Protein AF-A0A7X9HVM1-F1 (afdb_monomer_lite)

Foldseek 3Di:
DDDDDDQLLCVLLVVQCVVPDPPDDDDDPDPVRVVVQVPDPCPPPRRLLDPVSLVVSLVSLLVLLVVLVVVCCVVPNPQQPDDDPRDDDDDDDSVSSVVSSVVSLVSNVVSVVSVLLSVLLVVPCLVVLLVLLVVLLPDPDDPPVCSQVSQLVSVLSNVSNQADFPDKDAQFDADSNRRGDGAHDPLAARIWTHHDAAIEGEHEDADDEVVCCVVPLPSVLNNQVVVCVVVVDGHYAYEYEYSHQYPNSLVSLLCCQPVRDPPHRHQYFYDYSVLVSLLSVLQVCCCVPVVFHRYPVLVVQLSVQLSVLSVVDPDSVVSVVCSSVSSVVSSVVRD

Secondary structure (DSSP, 8-state):
-------GGGHHHHHHHHHH---PPPP-SSHHHHHHHHH-TT-SPPTT-SHHHHHHHHHHHHHHHHHHHHHHHHHHTT--S-----------SHHHHHHHHHHHHHHHHHHHHHHHHHHHHTTTTHHHHHHHHHHHHH-SS-SSS-HHHHHHHHHHHHHHHH---SEEEE-SEE-TTS-EEEPPPTTS-SEEEEETTEEEEEEE----SHHHHHHHHHHHHHHHHHHHHHTSSS-EEEEEEESS--HHHHHHHHHHHHT-BTTB---EEEEEHHHHHHHHHHHHHHHHHH-PPP-HHHHHHHHHHHHHHHTT-SSHHHHHHHHHHHHHHHGGG--

Sequence (335 aa):
GRYIDLAPTRIVEIKTLIDTYDGSCLDFADVDSYLDYLADINQPRLPWENEKDLKDVYKNLLLRAHELEETIDKQYKGQALHIFELSEKRLTTANEYNKEINLLREVIKTLNNDLSILQERSLQNVDLYINKLQELNKRRRSLSGQDPLKLEWYTTLTLMALDDAIEISPNYSIGDDNIPIFTAPANIPDIECYYNGFNLVCEVTLLKGRDQWYNEGQPVMRHLRDFEERLDSGDNYCLFIAPIIHRDTLNTFWMSIKMGYEGKKQRIIPLTIEQYIRVLEIVLDKYKSEEIRVDRTHLKVLLQSLVNESSKYSDSNDWVNSIDRVINDWKYCIC

Structure (mmCIF, N/CA/C/O backbone):
data_AF-A0A7X9HVM1-F1
#
_entry.id   AF-A0A7X9HVM1-F1
#
loop_
_atom_site.group_PDB
_atom_site.id
_atom_site.type_symbol
_atom_site.label_atom_id
_atom_site.label_alt_id
_atom_site.label_comp_id
_atom_site.label_asym_id
_atom_site.label_entity_id
_atom_site.label_seq_id
_atom_site.pdbx_PDB_ins_code
_atom_site.Cartn_x
_atom_site.Cartn_y
_atom_site.Cartn_z
_atom_site.occupancy
_atom_site.B_iso_or_equiv
_atom_site.auth_seq_id
_atom_site.auth_comp_id
_atom_site.auth_asym_id
_atom_site.auth_atom_id
_atom_site.pdbx_PDB_model_num
ATOM 1 N N . GLY A 1 1 ? -5.253 -20.669 4.198 1.00 44.12 1 GLY A N 1
ATOM 2 C CA . GLY A 1 1 ? -6.428 -19.879 3.786 1.00 44.12 1 GLY A CA 1
ATOM 3 C C . GLY A 1 1 ? -6.499 -18.658 4.670 1.00 44.12 1 GLY A C 1
ATOM 4 O O . GLY A 1 1 ? -5.933 -18.705 5.753 1.00 44.12 1 GLY A O 1
ATOM 5 N N . ARG A 1 2 ? -7.127 -17.577 4.208 1.00 55.94 2 ARG A N 1
ATOM 6 C CA . ARG A 1 2 ? -7.450 -16.431 5.065 1.00 55.94 2 ARG A CA 1
ATOM 7 C C . ARG A 1 2 ? -8.631 -16.868 5.933 1.00 55.94 2 ARG A C 1
ATOM 9 O O . ARG A 1 2 ? -9.657 -17.251 5.376 1.00 55.94 2 ARG A O 1
ATOM 16 N N . TYR A 1 3 ? -8.436 -16.951 7.244 1.00 63.94 3 TYR A N 1
ATOM 17 C CA . TYR A 1 3 ? -9.513 -17.286 8.171 1.00 63.94 3 TYR A CA 1
ATOM 18 C C . TYR A 1 3 ? -10.205 -15.984 8.557 1.00 63.94 3 TYR A C 1
ATOM 20 O O . TYR A 1 3 ? -9.531 -15.005 8.861 1.00 63.94 3 TYR A O 1
ATOM 28 N N . ILE A 1 4 ? -11.530 -15.964 8.457 1.00 71.56 4 ILE A N 1
ATOM 29 C CA . ILE A 1 4 ? -12.341 -14.872 8.992 1.00 71.56 4 ILE A CA 1
ATOM 30 C C . ILE A 1 4 ? -12.423 -15.112 10.498 1.00 71.56 4 ILE A C 1
ATOM 32 O O . ILE A 1 4 ? -12.773 -16.221 10.905 1.00 71.56 4 ILE A O 1
ATOM 36 N N . ASP A 1 5 ? -12.080 -14.102 11.292 1.00 83.12 5 ASP A N 1
ATOM 37 C CA . ASP A 1 5 ? -12.100 -14.168 12.754 1.00 83.12 5 ASP A CA 1
ATOM 38 C C . ASP A 1 5 ? -12.890 -12.989 13.342 1.00 83.12 5 ASP A C 1
ATOM 40 O O . ASP A 1 5 ? -13.214 -12.020 12.651 1.00 83.12 5 ASP A O 1
ATOM 44 N N . LEU A 1 6 ? -13.236 -13.091 14.621 1.00 87.69 6 LEU A N 1
ATOM 45 C CA . LEU A 1 6 ? -13.966 -12.069 15.358 1.00 87.69 6 LEU A CA 1
ATOM 46 C C . LEU A 1 6 ? -13.026 -10.924 15.747 1.00 87.69 6 LEU A C 1
ATOM 48 O O . LEU A 1 6 ? -12.026 -11.136 16.431 1.00 87.69 6 LEU A O 1
ATOM 52 N N . ALA A 1 7 ? -13.376 -9.693 15.366 1.00 88.81 7 ALA A N 1
ATOM 53 C CA . ALA A 1 7 ? -12.578 -8.512 15.680 1.00 88.81 7 ALA A CA 1
ATOM 54 C C . ALA A 1 7 ? -12.488 -8.291 17.210 1.00 88.81 7 ALA A C 1
ATOM 56 O O . ALA A 1 7 ? -13.514 -8.041 17.853 1.00 88.81 7 ALA A O 1
ATOM 57 N N . PRO A 1 8 ? -11.284 -8.310 17.822 1.00 90.81 8 PRO A N 1
ATOM 58 C CA . PRO A 1 8 ? -11.130 -8.120 19.271 1.00 90.81 8 PRO A CA 1
ATOM 59 C C . PRO A 1 8 ? -11.635 -6.760 19.774 1.00 90.81 8 PRO A C 1
ATOM 61 O O . PRO A 1 8 ? -12.044 -6.622 20.928 1.00 90.81 8 PRO A O 1
ATOM 64 N N . THR A 1 9 ? -11.636 -5.752 18.902 1.00 92.31 9 THR A N 1
ATOM 65 C CA . THR A 1 9 ? -12.164 -4.404 19.154 1.00 92.31 9 THR A CA 1
ATOM 66 C C . THR A 1 9 ? -13.693 -4.353 19.199 1.00 92.31 9 THR A C 1
ATOM 68 O O . THR A 1 9 ? -14.237 -3.372 19.697 1.00 92.31 9 THR A O 1
ATOM 71 N N . ARG A 1 10 ? -14.380 -5.406 18.733 1.00 93.69 10 ARG A N 1
ATOM 72 C CA . ARG A 1 10 ? -15.848 -5.530 18.668 1.00 93.69 10 ARG A CA 1
ATOM 73 C C . ARG A 1 10 ? -16.412 -6.590 19.615 1.00 93.69 10 ARG A C 1
ATOM 75 O O . ARG A 1 10 ? -17.566 -6.992 19.494 1.00 93.69 10 ARG A O 1
ATOM 82 N N . ILE A 1 11 ? -15.588 -7.127 20.518 1.00 94.44 11 ILE A N 1
ATOM 83 C CA . ILE A 1 11 ? -15.935 -8.339 21.272 1.00 94.44 11 ILE A CA 1
ATOM 84 C C . ILE A 1 11 ? -17.146 -8.156 22.194 1.00 94.44 11 ILE A C 1
ATOM 86 O O . ILE A 1 11 ? -17.853 -9.125 22.463 1.00 94.44 11 ILE A O 1
ATOM 90 N N . VAL A 1 12 ? -17.378 -6.938 22.686 1.00 95.75 12 VAL A N 1
ATOM 91 C CA . VAL A 1 12 ? -18.532 -6.633 23.537 1.00 95.75 12 VAL A CA 1
ATOM 92 C C . VAL A 1 12 ? -19.790 -6.644 22.679 1.00 95.75 12 VAL A C 1
ATOM 94 O O . VAL A 1 12 ? -20.702 -7.406 22.971 1.00 95.75 12 VAL A O 1
ATOM 97 N N . GLU A 1 13 ? -19.787 -5.918 21.559 1.00 95.50 13 GLU A N 1
ATOM 98 C CA . GLU A 1 13 ? -20.907 -5.879 20.616 1.00 95.50 13 GLU A CA 1
ATOM 99 C C . GLU A 1 13 ? -21.260 -7.280 20.090 1.00 95.50 13 GLU A C 1
ATOM 101 O O . GLU A 1 13 ? -22.429 -7.661 20.062 1.00 95.50 13 GLU A O 1
ATOM 106 N N . ILE A 1 14 ? -20.248 -8.082 19.737 1.00 94.69 14 ILE A N 1
ATOM 107 C CA . ILE A 1 14 ? -20.424 -9.461 19.256 1.00 94.69 14 ILE A CA 1
ATOM 108 C C . ILE A 1 14 ? -21.094 -10.339 20.317 1.00 94.69 14 ILE A C 1
ATOM 110 O O . ILE A 1 14 ? -22.019 -11.083 19.997 1.00 94.69 14 ILE A O 1
ATOM 114 N N . LYS A 1 15 ? -20.648 -10.265 21.577 1.00 95.19 15 LYS A N 1
ATOM 115 C CA . LYS A 1 15 ? -21.258 -11.040 22.667 1.00 95.19 15 LYS A CA 1
ATOM 116 C C . LYS A 1 15 ? -22.700 -10.615 22.897 1.00 95.19 15 LYS A C 1
ATOM 118 O O . LYS A 1 15 ? -23.576 -11.469 22.932 1.00 95.19 15 LYS A O 1
ATOM 123 N N . THR A 1 16 ? -22.957 -9.310 22.953 1.00 94.94 16 THR A N 1
ATOM 124 C CA . THR A 1 16 ? -24.311 -8.795 23.152 1.00 94.94 16 THR A CA 1
ATOM 125 C C . THR A 1 16 ? -25.249 -9.211 22.012 1.00 94.94 16 THR A C 1
ATOM 127 O O . THR A 1 16 ? -26.398 -9.556 22.276 1.00 94.94 16 THR A O 1
ATOM 130 N N . LEU A 1 17 ? -24.779 -9.250 20.757 1.00 93.88 17 LEU A N 1
ATOM 131 C CA . LEU A 1 17 ? -25.554 -9.785 19.627 1.00 93.88 17 LEU A CA 1
ATOM 132 C C . LEU A 1 17 ? -25.949 -11.248 19.831 1.00 93.88 17 LEU A C 1
ATOM 134 O O . LEU A 1 17 ? -27.124 -11.578 19.688 1.00 93.88 17 LEU A O 1
ATOM 138 N N . ILE A 1 18 ? -24.976 -12.102 20.157 1.00 93.12 18 ILE A N 1
ATOM 139 C CA . ILE A 1 18 ? -25.182 -13.548 20.336 1.00 93.12 18 ILE A CA 1
ATOM 140 C C . ILE A 1 18 ? -26.111 -13.826 21.522 1.00 93.12 18 ILE A C 1
ATOM 142 O O . ILE A 1 18 ? -26.941 -14.727 21.452 1.00 93.12 18 ILE A O 1
ATOM 146 N N . ASP A 1 19 ? -25.992 -13.040 22.592 1.00 93.69 19 ASP A N 1
ATOM 147 C CA . ASP A 1 19 ? -26.809 -13.200 23.795 1.00 93.69 19 ASP A CA 1
ATOM 148 C C . ASP A 1 19 ? -28.244 -12.675 23.608 1.00 93.69 19 ASP A C 1
ATOM 150 O O . ASP A 1 19 ? -29.161 -13.132 24.290 1.00 93.69 19 ASP A O 1
ATOM 154 N N . THR A 1 20 ? -28.450 -11.710 22.703 1.00 91.69 20 THR A N 1
ATOM 155 C CA . THR A 1 20 ? -29.758 -11.069 22.488 1.00 91.69 20 THR A CA 1
ATOM 156 C C . THR A 1 20 ? -30.584 -11.759 21.408 1.00 91.69 20 THR A C 1
ATOM 158 O O . THR A 1 20 ? -31.799 -11.881 21.558 1.00 91.69 20 THR A O 1
ATOM 161 N N . TYR A 1 21 ? -29.957 -12.167 20.303 1.00 90.44 21 TYR A N 1
ATOM 162 C CA . TYR A 1 21 ? -30.664 -12.657 19.123 1.00 90.44 21 TYR A CA 1
ATOM 163 C C . TYR A 1 21 ? -30.444 -14.156 18.917 1.00 90.44 21 TYR A C 1
ATOM 165 O O . TYR A 1 21 ? -29.316 -14.627 18.802 1.00 90.44 21 TYR A O 1
ATOM 173 N N . ASP A 1 22 ? -31.542 -14.896 18.778 1.00 91.00 22 ASP A N 1
ATOM 174 C CA . ASP A 1 22 ? -31.556 -16.336 18.486 1.00 91.00 22 ASP A CA 1
ATOM 175 C C . ASP A 1 22 ? -31.731 -16.653 16.987 1.00 91.00 22 ASP A C 1
ATOM 177 O O . ASP A 1 22 ? -31.777 -17.817 16.588 1.00 91.00 22 ASP A O 1
ATOM 181 N N . GLY A 1 23 ? -31.820 -15.614 16.148 1.00 87.19 23 GLY A N 1
ATOM 182 C CA . GLY A 1 23 ? -32.034 -15.727 14.705 1.00 87.19 23 GLY A CA 1
ATOM 183 C C . GLY A 1 23 ? -33.492 -15.953 14.292 1.00 87.19 23 GLY A C 1
ATOM 184 O O . GLY A 1 23 ? -33.743 -16.256 13.125 1.00 87.19 23 GLY A O 1
ATOM 185 N N . SER A 1 24 ? -34.449 -15.818 15.215 1.00 91.19 24 SER A N 1
ATOM 186 C CA . SER A 1 24 ? -35.879 -15.849 14.896 1.00 91.19 24 SER A CA 1
ATOM 187 C C . SER A 1 24 ? -36.303 -14.673 14.004 1.00 91.19 24 SER A C 1
ATOM 189 O O . SER A 1 24 ? -35.694 -13.599 14.004 1.00 91.19 24 SER A O 1
ATOM 191 N N . CYS A 1 25 ? -37.344 -14.887 13.193 1.00 89.12 25 CYS A N 1
ATOM 192 C CA . CYS A 1 25 ? -37.907 -13.838 12.351 1.00 89.12 25 CYS A CA 1
ATOM 193 C C . CYS A 1 25 ? -38.809 -12.900 13.158 1.00 89.12 25 CYS A C 1
ATOM 195 O O . CYS A 1 25 ? -39.516 -13.325 14.069 1.00 89.12 25 CYS A O 1
ATOM 197 N N . LEU A 1 26 ? -38.818 -11.626 12.770 1.00 90.06 26 LEU A N 1
ATOM 198 C CA . LEU A 1 26 ? -39.842 -10.684 13.204 1.00 90.06 26 LEU A CA 1
ATOM 199 C C . LEU A 1 26 ? -41.092 -10.881 12.342 1.00 90.06 26 LEU A C 1
ATOM 201 O O . LEU A 1 26 ? -40.993 -10.927 11.114 1.00 90.06 26 LEU A O 1
ATOM 205 N N . ASP A 1 27 ? -42.252 -10.976 12.985 1.00 93.38 27 ASP A N 1
ATOM 206 C CA . ASP A 1 27 ? -43.539 -11.062 12.301 1.00 93.38 27 ASP A CA 1
ATOM 207 C C . ASP A 1 27 ? -44.116 -9.661 12.068 1.00 93.38 27 ASP A C 1
ATOM 209 O O . ASP A 1 27 ? -44.236 -8.856 12.995 1.00 93.38 27 ASP A O 1
ATOM 213 N N . PHE A 1 28 ? -44.514 -9.392 10.826 1.00 95.69 28 PHE A N 1
ATOM 214 C CA . PHE A 1 28 ? -45.154 -8.144 10.410 1.00 95.69 28 PHE A CA 1
ATOM 215 C C . PHE A 1 28 ? -46.577 -8.438 9.931 1.00 95.69 28 PHE A C 1
ATOM 217 O O . PHE A 1 28 ? -46.826 -9.467 9.300 1.00 95.69 28 PHE A O 1
ATOM 224 N N . ALA A 1 29 ? -47.522 -7.553 10.251 1.00 95.38 29 ALA A N 1
ATOM 225 C CA . ALA A 1 29 ? -48.937 -7.766 9.943 1.00 95.38 29 ALA A CA 1
ATOM 226 C C . ALA A 1 29 ? -49.233 -7.655 8.437 1.00 95.38 29 ALA A C 1
ATOM 228 O O . ALA A 1 29 ? -50.133 -8.323 7.926 1.00 95.38 29 ALA A O 1
ATOM 229 N N . ASP A 1 30 ? -48.471 -6.816 7.736 1.00 96.50 30 ASP A N 1
ATOM 230 C CA . ASP A 1 30 ? -48.606 -6.519 6.315 1.00 96.50 30 ASP A CA 1
ATOM 231 C C . ASP A 1 30 ? -47.281 -5.984 5.737 1.00 96.50 30 ASP A C 1
ATOM 233 O O . ASP A 1 30 ? -46.268 -5.858 6.427 1.00 96.50 30 ASP A O 1
ATOM 237 N N . VAL A 1 31 ? -47.274 -5.707 4.431 1.00 96.88 31 VAL A N 1
ATOM 238 C CA . VAL A 1 31 ? -46.090 -5.187 3.732 1.00 96.88 31 VAL A CA 1
ATOM 239 C C . VAL A 1 31 ? -45.746 -3.773 4.199 1.00 96.88 31 VAL A C 1
ATOM 241 O O . VAL A 1 31 ? -44.565 -3.459 4.316 1.00 96.88 31 VAL A O 1
ATOM 244 N N . ASP A 1 32 ? -46.746 -2.943 4.497 1.00 97.56 32 ASP A N 1
ATOM 245 C CA . ASP A 1 32 ? -46.529 -1.553 4.905 1.00 97.56 32 ASP A CA 1
ATOM 246 C C . ASP A 1 32 ? -45.809 -1.492 6.262 1.00 97.56 32 ASP A C 1
ATOM 248 O O . ASP A 1 32 ? -44.795 -0.814 6.382 1.00 97.56 32 ASP A O 1
ATOM 252 N N . SER A 1 33 ? -46.219 -2.301 7.244 1.00 96.19 33 SER A N 1
ATOM 253 C CA . SER A 1 33 ? -45.549 -2.401 8.551 1.00 96.19 33 SER A CA 1
ATOM 254 C C . SER A 1 33 ? -44.123 -2.958 8.474 1.00 96.19 33 SER A C 1
ATOM 256 O O . SER A 1 33 ? -43.259 -2.551 9.253 1.00 96.19 33 SER A O 1
ATOM 258 N N . TYR A 1 34 ? -43.840 -3.851 7.523 1.00 95.50 34 TYR A N 1
ATOM 259 C CA . TYR A 1 34 ? -42.471 -4.288 7.241 1.00 95.50 34 TYR A CA 1
ATOM 260 C C . TYR A 1 34 ? -41.622 -3.167 6.625 1.00 95.50 34 TYR A C 1
ATOM 262 O O . TYR A 1 34 ? -40.473 -2.969 7.026 1.00 95.50 34 TYR A O 1
ATOM 270 N N . LEU A 1 35 ? -42.178 -2.421 5.665 1.00 96.62 35 LEU A N 1
ATOM 271 C CA . LEU A 1 35 ? -41.487 -1.301 5.023 1.00 96.62 35 LEU A CA 1
ATOM 272 C C . LEU A 1 35 ? -41.238 -0.151 6.003 1.00 96.62 35 LEU A C 1
ATOM 274 O O . LEU A 1 35 ? -40.145 0.407 5.990 1.00 96.62 35 LEU A O 1
ATOM 278 N N . ASP A 1 36 ? -42.196 0.149 6.881 1.00 96.12 36 ASP A N 1
ATOM 279 C CA . ASP A 1 36 ? -42.048 1.144 7.944 1.00 96.12 36 ASP A CA 1
ATOM 280 C C . ASP A 1 36 ? -40.900 0.772 8.892 1.00 96.12 36 ASP A C 1
ATOM 282 O O . ASP A 1 36 ? -40.075 1.620 9.228 1.00 96.12 36 ASP A O 1
ATOM 286 N N . TYR A 1 37 ? -40.792 -0.508 9.272 1.00 95.12 37 TYR A N 1
ATOM 287 C CA . TYR A 1 37 ? -39.673 -0.997 10.078 1.00 95.12 37 TYR A CA 1
ATOM 288 C C . TYR A 1 37 ? -38.332 -0.883 9.343 1.00 95.12 37 TYR A C 1
ATOM 290 O O . TYR A 1 37 ? -37.355 -0.419 9.924 1.00 95.12 37 TYR A O 1
ATOM 298 N N . LEU A 1 38 ? -38.272 -1.280 8.066 1.00 93.75 38 LEU A N 1
ATOM 299 C CA . LEU A 1 38 ? -37.050 -1.175 7.262 1.00 93.75 38 LEU A CA 1
ATOM 300 C C . LEU A 1 38 ? -36.615 0.274 7.002 1.00 93.75 38 LEU A C 1
ATOM 302 O O . LEU A 1 38 ? -35.428 0.522 6.791 1.00 93.75 38 LEU A O 1
ATOM 306 N N . ALA A 1 39 ? -37.561 1.213 6.960 1.00 95.25 39 ALA A N 1
ATOM 307 C CA . ALA A 1 39 ? -37.295 2.624 6.706 1.00 95.25 39 ALA A CA 1
ATOM 308 C C . ALA A 1 39 ? -36.911 3.410 7.974 1.00 95.25 39 ALA A C 1
ATOM 310 O O . ALA A 1 39 ? -36.377 4.517 7.859 1.00 95.25 39 ALA A O 1
ATOM 311 N N . ASP A 1 40 ? -37.165 2.873 9.173 1.00 94.62 40 ASP A N 1
ATOM 312 C CA . ASP A 1 40 ? -36.792 3.517 10.433 1.00 94.62 40 ASP A CA 1
ATOM 313 C C . ASP A 1 40 ? -35.290 3.366 10.706 1.00 94.62 40 ASP A C 1
ATOM 315 O O . ASP A 1 40 ? -34.800 2.317 11.115 1.00 94.62 40 ASP A O 1
ATOM 319 N N . ILE A 1 41 ? -34.555 4.469 10.554 1.00 92.31 41 ILE A N 1
ATOM 320 C CA . ILE A 1 41 ? -33.112 4.544 10.823 1.00 92.31 41 ILE A CA 1
ATOM 321 C C . ILE A 1 41 ? -32.732 4.257 12.286 1.00 92.31 41 ILE A C 1
ATOM 323 O O . ILE A 1 41 ? -31.551 4.102 12.583 1.00 92.31 41 ILE A O 1
ATOM 327 N N . ASN A 1 42 ? -33.705 4.222 13.203 1.00 90.44 42 ASN A N 1
ATOM 328 C CA . ASN A 1 42 ? -33.497 3.886 14.612 1.00 90.44 42 ASN A CA 1
ATOM 329 C C . ASN A 1 42 ? -33.754 2.397 14.908 1.00 90.44 42 ASN A C 1
ATOM 331 O O . ASN A 1 42 ? -33.751 2.005 16.080 1.00 90.44 42 ASN A O 1
ATOM 335 N N . GLN A 1 43 ? -34.019 1.584 13.879 1.00 90.31 43 GLN A N 1
ATOM 336 C CA . GLN A 1 43 ? -34.234 0.144 13.986 1.00 90.31 43 GLN A CA 1
ATOM 337 C C . GLN A 1 43 ? -33.195 -0.663 13.180 1.00 90.31 43 GLN A C 1
ATOM 339 O O . GLN A 1 43 ? -32.754 -0.224 12.118 1.00 90.31 43 GLN A O 1
ATOM 344 N N . PRO A 1 44 ? -32.830 -1.875 13.650 1.00 87.50 44 PRO A N 1
ATOM 345 C CA . PRO A 1 44 ? -33.063 -2.357 15.011 1.00 87.50 44 PRO A CA 1
ATOM 346 C C . PRO A 1 44 ? -32.263 -1.521 16.017 1.00 87.50 44 PRO A C 1
ATOM 348 O O . PRO A 1 44 ? -31.132 -1.123 15.743 1.00 87.50 44 PRO A O 1
ATOM 351 N N . ARG A 1 45 ? -32.819 -1.307 17.213 1.00 87.06 45 ARG A N 1
ATOM 352 C CA . ARG A 1 45 ? -32.013 -0.786 18.326 1.00 87.06 45 ARG A CA 1
ATOM 353 C C . ARG A 1 45 ? -30.912 -1.778 18.653 1.00 87.06 45 ARG A C 1
ATOM 355 O O . ARG A 1 45 ? -31.194 -2.948 18.919 1.00 87.06 45 ARG A O 1
ATOM 362 N N . LEU A 1 46 ? -29.673 -1.308 18.645 1.00 90.81 46 LEU A N 1
ATOM 363 C CA . LEU A 1 46 ? -28.528 -2.177 18.853 1.00 90.81 46 LEU A CA 1
ATOM 364 C C . LEU A 1 46 ? -28.443 -2.513 20.348 1.00 90.81 46 LEU A C 1
ATOM 366 O O . LEU A 1 46 ? -28.510 -1.612 21.189 1.00 90.81 46 LEU A O 1
ATOM 370 N N . PRO A 1 47 ? -28.298 -3.792 20.731 1.00 92.00 47 PRO A N 1
ATOM 371 C CA . PRO A 1 47 ? -28.484 -4.181 22.124 1.00 92.00 47 PRO A CA 1
ATOM 372 C C . PRO A 1 47 ? -27.392 -3.636 23.060 1.00 92.00 47 PRO A C 1
ATOM 374 O O . PRO A 1 47 ? -27.637 -3.490 24.256 1.00 92.00 47 PRO A O 1
ATOM 377 N N . TRP A 1 48 ? -26.234 -3.242 22.517 1.00 93.12 48 TRP A N 1
ATOM 378 C CA . TRP A 1 48 ? -25.128 -2.626 23.259 1.00 93.12 48 TRP A CA 1
ATOM 379 C C . TRP A 1 48 ? -25.234 -1.099 23.424 1.00 93.12 48 TRP A C 1
ATOM 381 O O . TRP A 1 48 ? -24.336 -0.496 24.003 1.00 93.12 48 TRP A O 1
ATOM 391 N N . GLU A 1 49 ? -26.301 -0.438 22.956 1.00 90.62 49 GLU A N 1
ATOM 392 C CA . GLU A 1 49 ? -26.481 1.026 23.103 1.00 90.62 49 GLU A CA 1
ATOM 393 C C . GLU A 1 49 ? -26.878 1.474 24.521 1.00 90.62 49 GLU A C 1
ATOM 395 O O . GLU A 1 49 ? -27.173 2.646 24.768 1.00 90.62 49 GLU A O 1
ATOM 400 N N . ASN A 1 50 ? -26.875 0.554 25.483 1.00 91.56 50 ASN A N 1
ATOM 401 C CA . ASN A 1 50 ? -27.076 0.864 26.890 1.00 91.56 50 ASN A CA 1
ATOM 402 C C . ASN A 1 50 ? -25.760 1.307 27.564 1.00 91.56 50 ASN A C 1
ATOM 404 O O . ASN A 1 50 ? -24.664 0.945 27.144 1.00 91.56 50 ASN A O 1
ATOM 408 N N . GLU A 1 51 ? -25.861 2.083 28.647 1.00 91.19 51 GLU A N 1
ATOM 409 C CA . GLU A 1 51 ? -24.695 2.683 29.319 1.00 91.19 51 GLU A CA 1
ATOM 410 C C . GLU A 1 51 ? -23.666 1.648 29.798 1.00 91.19 51 GLU A C 1
ATOM 412 O O . GLU A 1 51 ? -22.462 1.901 29.746 1.00 91.19 51 GLU A O 1
ATOM 417 N N . LYS A 1 52 ? -24.127 0.478 30.254 1.00 93.75 52 LYS A N 1
ATOM 418 C CA . LYS A 1 52 ? -23.248 -0.586 30.744 1.00 93.75 52 LYS A CA 1
ATOM 419 C C . LYS A 1 52 ? -22.387 -1.136 29.607 1.00 93.75 52 LYS A C 1
ATOM 421 O O . LYS A 1 52 ? -21.167 -1.168 29.747 1.00 93.75 52 LYS A O 1
ATOM 426 N N . ASP A 1 53 ? -23.000 -1.517 28.494 1.00 95.50 53 ASP A N 1
ATOM 427 C CA . ASP A 1 53 ? -22.267 -2.125 27.384 1.00 95.50 53 ASP A CA 1
ATOM 428 C C . ASP A 1 53 ? -21.384 -1.095 26.671 1.00 95.50 53 ASP A C 1
ATOM 430 O O . ASP A 1 53 ? -20.237 -1.396 26.356 1.00 95.50 53 ASP A O 1
ATOM 434 N N . LEU A 1 54 ? -21.839 0.154 26.518 1.00 97.00 54 LEU A N 1
ATOM 435 C CA . LEU A 1 54 ? -20.997 1.247 26.014 1.00 97.00 54 LEU A CA 1
ATOM 436 C C . LEU A 1 54 ? -19.752 1.469 26.885 1.00 97.00 54 LEU A C 1
ATOM 438 O O . LEU A 1 54 ? -18.652 1.675 26.368 1.00 97.00 54 LEU A O 1
ATOM 442 N N . LYS A 1 55 ? -19.894 1.384 28.212 1.00 96.75 55 LYS A N 1
ATOM 443 C CA . LYS A 1 55 ? -18.757 1.449 29.134 1.00 96.75 55 LYS A CA 1
ATOM 444 C C . LYS A 1 55 ? -17.798 0.276 28.946 1.00 96.75 55 LYS A C 1
ATOM 446 O O . LYS A 1 55 ? -16.584 0.482 28.981 1.00 96.75 55 LYS A O 1
ATOM 451 N N . ASP A 1 56 ? -18.318 -0.927 28.739 1.00 97.06 56 ASP A N 1
ATOM 452 C CA . ASP A 1 56 ? -17.502 -2.118 28.507 1.00 97.06 56 ASP A CA 1
ATOM 453 C C . ASP A 1 56 ? -16.781 -2.052 27.145 1.00 97.06 56 ASP A C 1
ATOM 455 O O . ASP A 1 56 ? -15.591 -2.370 27.075 1.00 97.06 56 ASP A O 1
ATOM 459 N N . VAL A 1 57 ? -17.438 -1.546 26.089 1.00 97.62 57 VAL A N 1
ATOM 460 C CA . VAL A 1 57 ? -16.815 -1.257 24.780 1.00 97.62 57 VAL A CA 1
ATOM 461 C C . VAL A 1 57 ? -15.676 -0.255 24.949 1.00 97.62 57 VAL A C 1
ATOM 463 O O . VAL A 1 57 ? -14.556 -0.515 24.509 1.00 97.62 57 VAL A O 1
ATOM 466 N N . TYR A 1 58 ? -15.934 0.868 25.624 1.00 98.00 58 TYR A N 1
ATOM 467 C CA . TYR A 1 58 ? -14.928 1.895 25.895 1.00 98.00 58 TYR A CA 1
ATOM 468 C C . TYR A 1 58 ? -13.702 1.316 26.614 1.00 98.00 58 TYR A C 1
ATOM 470 O O . TYR A 1 58 ? -12.572 1.523 26.173 1.00 98.00 58 TYR A O 1
ATOM 478 N N . LYS A 1 59 ? -13.915 0.533 27.678 1.00 97.44 59 LYS A N 1
ATOM 479 C CA . LYS A 1 59 ? -12.827 -0.107 28.430 1.00 97.44 59 LYS A CA 1
ATOM 480 C C . LYS A 1 59 ? -12.040 -1.109 27.596 1.00 97.44 59 LYS A C 1
ATOM 482 O O . LYS A 1 59 ? -10.816 -1.132 27.690 1.00 97.44 59 LYS A O 1
ATOM 487 N N . ASN A 1 60 ? -12.722 -1.917 26.783 1.00 97.69 60 ASN A N 1
ATOM 488 C CA . ASN A 1 60 ? -12.061 -2.849 25.874 1.00 97.69 60 ASN A CA 1
ATOM 489 C C . ASN A 1 60 ? -11.170 -2.095 24.880 1.00 97.69 60 ASN A C 1
ATOM 491 O O . ASN A 1 60 ? -10.001 -2.434 24.740 1.00 97.69 60 ASN A O 1
ATOM 495 N N . LEU A 1 61 ? -11.688 -1.050 24.230 1.00 97.62 61 LEU A N 1
ATOM 496 C CA . LEU A 1 61 ? -10.919 -0.267 23.262 1.00 97.62 61 LEU A CA 1
ATOM 497 C C . LEU A 1 61 ? -9.737 0.461 23.910 1.00 97.62 61 LEU A C 1
ATOM 499 O O . LEU A 1 61 ? -8.643 0.438 23.355 1.00 97.62 61 LEU A O 1
ATOM 503 N N . LEU A 1 62 ? -9.920 1.043 25.099 1.00 98.00 62 LEU A N 1
ATOM 504 C CA . LEU A 1 62 ? -8.828 1.685 25.833 1.00 98.00 62 LEU A CA 1
ATOM 505 C C . LEU A 1 62 ? -7.713 0.680 26.159 1.00 98.00 62 LEU A C 1
ATOM 507 O O . LEU A 1 62 ? -6.541 0.972 25.934 1.00 98.00 62 LEU A O 1
ATOM 511 N N . LEU A 1 63 ? -8.073 -0.525 26.618 1.00 97.38 63 LEU A N 1
ATOM 512 C CA . LEU A 1 63 ? -7.115 -1.609 26.845 1.00 97.38 63 LEU A CA 1
ATOM 513 C C . LEU A 1 63 ? -6.379 -1.991 25.553 1.00 97.38 63 LEU A C 1
ATOM 515 O O . LEU A 1 63 ? -5.157 -2.093 25.568 1.00 97.38 63 LEU A O 1
ATOM 519 N N . ARG A 1 64 ? -7.092 -2.157 24.430 1.00 96.19 64 ARG A N 1
ATOM 520 C CA . ARG A 1 64 ? -6.468 -2.499 23.138 1.00 96.19 64 ARG A CA 1
ATOM 521 C C . ARG A 1 64 ? -5.505 -1.425 22.646 1.00 96.19 64 ARG A C 1
ATOM 523 O O . ARG A 1 64 ? -4.440 -1.765 22.144 1.00 96.19 64 ARG A O 1
ATOM 530 N N . ALA A 1 65 ? -5.856 -0.152 22.805 1.00 96.69 65 ALA A N 1
ATOM 531 C CA . ALA A 1 65 ? -4.971 0.951 22.450 1.00 96.69 65 ALA A CA 1
ATOM 532 C C . ALA A 1 65 ? -3.675 0.914 23.283 1.00 96.69 65 ALA A C 1
ATOM 534 O O . ALA A 1 65 ? -2.587 1.000 22.718 1.00 96.69 65 ALA A O 1
ATOM 535 N N . HIS A 1 66 ? -3.774 0.675 24.597 1.00 96.56 66 HIS A N 1
ATOM 536 C CA . HIS A 1 66 ? -2.600 0.511 25.461 1.00 96.56 66 HIS A CA 1
ATOM 537 C C . HIS A 1 66 ? -1.739 -0.704 25.089 1.00 96.56 66 HIS A C 1
ATOM 539 O O . HIS A 1 66 ? -0.517 -0.593 25.041 1.00 96.56 66 HIS A O 1
ATOM 545 N N . GLU A 1 67 ? -2.355 -1.858 24.814 1.00 95.75 67 GLU A N 1
ATOM 546 C CA . GLU A 1 67 ? -1.637 -3.068 24.385 1.00 95.75 67 GLU A CA 1
ATOM 547 C C . GLU A 1 67 ? -0.859 -2.833 23.078 1.00 95.75 67 GLU A C 1
ATOM 549 O O . GLU A 1 67 ? 0.257 -3.338 22.922 1.00 95.75 67 GLU A O 1
ATOM 554 N N . LEU A 1 68 ? -1.421 -2.050 22.149 1.00 94.88 68 LEU A N 1
ATOM 555 C CA . LEU A 1 68 ? -0.760 -1.679 20.897 1.00 94.88 68 LEU A CA 1
ATOM 556 C C . LEU A 1 68 ? 0.425 -0.734 21.123 1.00 94.88 68 LEU A C 1
ATOM 558 O O . LEU A 1 68 ? 1.509 -1.021 20.616 1.00 94.88 68 LEU A O 1
ATOM 562 N N . GLU A 1 69 ? 0.264 0.335 21.912 1.00 94.38 69 GLU A N 1
ATOM 563 C CA . GLU A 1 69 ? 1.382 1.230 22.256 1.00 94.38 69 GLU A CA 1
ATOM 564 C C . GLU A 1 69 ? 2.512 0.477 22.970 1.00 94.38 69 GLU A C 1
ATOM 566 O O . GLU A 1 69 ? 3.683 0.633 22.624 1.00 94.38 69 GLU A O 1
ATOM 571 N N . GLU A 1 70 ? 2.172 -0.404 23.915 1.00 94.25 70 GLU A N 1
ATOM 572 C CA . GLU A 1 70 ? 3.156 -1.221 24.626 1.00 94.25 70 GLU A CA 1
ATOM 573 C C . GLU A 1 70 ? 3.865 -2.205 23.680 1.00 94.25 70 GLU A C 1
ATOM 575 O O . GLU A 1 70 ? 5.068 -2.442 23.811 1.00 94.25 70 GLU A O 1
ATOM 580 N N . THR A 1 71 ? 3.147 -2.774 22.709 1.00 94.38 71 THR A N 1
ATOM 581 C CA . THR A 1 71 ? 3.732 -3.654 21.689 1.00 94.38 71 THR A CA 1
ATOM 582 C C . THR A 1 71 ? 4.725 -2.895 20.812 1.00 94.38 71 THR A C 1
ATOM 584 O O . THR A 1 71 ? 5.844 -3.376 20.613 1.00 94.38 71 THR A O 1
ATOM 587 N N . ILE A 1 72 ? 4.345 -1.706 20.335 1.00 93.12 72 ILE A N 1
ATOM 588 C CA . ILE A 1 72 ? 5.208 -0.835 19.531 1.00 93.12 72 ILE A CA 1
ATOM 589 C C . ILE A 1 72 ? 6.464 -0.457 20.321 1.00 93.12 72 ILE A C 1
ATOM 591 O O . ILE A 1 72 ? 7.574 -0.628 19.815 1.00 93.12 72 ILE A O 1
ATOM 595 N N . ASP A 1 73 ? 6.321 -0.015 21.572 1.00 91.62 73 ASP A N 1
ATOM 596 C CA . ASP A 1 73 ? 7.466 0.372 22.399 1.00 91.62 73 ASP A CA 1
ATOM 597 C C . ASP A 1 73 ? 8.392 -0.817 22.698 1.00 91.62 73 ASP A C 1
ATOM 599 O O . ASP A 1 73 ? 9.607 -0.728 22.514 1.00 91.62 73 ASP A O 1
ATOM 603 N N . LYS A 1 74 ? 7.842 -1.981 23.070 1.00 93.25 74 LYS A N 1
ATOM 604 C CA . LYS A 1 74 ? 8.646 -3.182 23.352 1.00 93.25 74 LYS A CA 1
ATOM 605 C C . LYS A 1 74 ? 9.438 -3.661 22.139 1.00 93.25 74 LYS A C 1
ATOM 607 O O . LYS A 1 74 ? 10.592 -4.066 22.307 1.00 93.25 74 LYS A O 1
ATOM 612 N N . GLN A 1 75 ? 8.823 -3.664 20.956 1.00 92.19 75 GLN A N 1
ATOM 613 C CA . GLN A 1 75 ? 9.432 -4.203 19.737 1.00 92.19 75 GLN A CA 1
ATOM 614 C C . GLN A 1 75 ? 10.350 -3.195 19.038 1.00 92.19 75 GLN A C 1
ATOM 616 O O . GLN A 1 75 ? 11.403 -3.590 18.539 1.00 92.19 75 GLN A O 1
ATOM 621 N N . TYR A 1 76 ? 9.995 -1.906 19.044 1.00 88.62 76 TYR A N 1
ATOM 622 C CA . TYR A 1 76 ? 10.650 -0.882 18.223 1.00 88.62 76 TYR A CA 1
ATOM 623 C C . TYR A 1 76 ? 11.252 0.288 19.011 1.00 88.62 76 TYR A C 1
ATOM 625 O O . TYR A 1 76 ? 11.828 1.171 18.386 1.00 88.62 76 TYR A O 1
ATOM 633 N N . LYS A 1 77 ? 11.171 0.297 20.350 1.00 85.44 77 LYS A N 1
ATOM 634 C CA . LYS A 1 77 ? 11.861 1.191 21.310 1.00 85.44 77 LYS A CA 1
ATOM 635 C C . LYS A 1 77 ? 12.262 2.568 20.773 1.00 85.44 77 LYS A C 1
ATOM 637 O O . LYS A 1 77 ? 13.327 2.732 20.178 1.00 85.44 77 LYS A O 1
ATOM 642 N N . GLY A 1 78 ? 11.446 3.579 21.061 1.00 79.44 78 GLY A N 1
ATOM 643 C CA . GLY A 1 78 ? 11.731 4.967 20.676 1.00 79.44 78 GLY A CA 1
ATOM 644 C C . GLY A 1 78 ? 11.512 5.287 19.192 1.00 79.44 78 GLY A C 1
ATOM 645 O O . GLY A 1 78 ? 11.798 6.405 18.777 1.00 79.44 78 GLY A O 1
ATOM 646 N N . GLN A 1 79 ? 10.988 4.341 18.407 1.00 83.44 79 GLN A N 1
ATOM 647 C CA . GLN A 1 79 ? 10.594 4.544 17.005 1.00 83.44 79 GLN A CA 1
ATOM 648 C C . GLN A 1 79 ? 9.077 4.719 16.825 1.00 83.44 79 GLN A C 1
ATOM 650 O O . GLN A 1 79 ? 8.589 4.652 15.701 1.00 83.44 79 GLN A O 1
ATOM 655 N N . ALA A 1 80 ? 8.318 4.914 17.910 1.00 85.56 80 ALA A N 1
ATOM 656 C CA . ALA A 1 80 ? 6.884 5.178 17.817 1.00 85.56 80 ALA A CA 1
ATOM 657 C C . ALA A 1 80 ? 6.629 6.397 16.915 1.00 85.56 80 ALA A C 1
ATOM 659 O O . ALA A 1 80 ? 7.233 7.453 17.116 1.00 85.56 80 ALA A O 1
ATOM 660 N N . LEU A 1 81 ? 5.761 6.232 15.913 1.00 85.88 81 LEU A N 1
ATOM 661 C CA . LEU A 1 81 ? 5.416 7.306 14.978 1.00 85.88 81 LEU A CA 1
ATOM 662 C C . LEU A 1 81 ? 4.381 8.244 15.608 1.00 85.88 81 LEU A C 1
ATOM 664 O O . LEU A 1 81 ? 4.533 9.463 15.534 1.00 85.88 81 LEU A O 1
ATOM 668 N N . HIS A 1 82 ? 3.393 7.672 16.301 1.00 90.69 82 HIS A N 1
ATOM 669 C CA . HIS A 1 82 ? 2.424 8.397 17.111 1.00 90.69 82 HIS A CA 1
ATOM 670 C C . HIS A 1 82 ? 2.421 7.901 18.560 1.00 90.69 82 HIS A C 1
ATOM 672 O O . HIS A 1 82 ? 2.646 6.725 18.841 1.00 90.69 82 HIS A O 1
ATOM 678 N N . ILE A 1 83 ? 2.152 8.828 19.482 1.00 88.62 83 ILE A N 1
ATOM 679 C CA . ILE A 1 83 ? 1.946 8.558 20.908 1.00 88.62 83 ILE A CA 1
ATOM 680 C C . ILE A 1 83 ? 0.672 9.287 21.317 1.00 88.62 83 ILE A C 1
ATOM 682 O O . ILE A 1 83 ? 0.533 10.488 21.066 1.00 88.62 83 ILE A O 1
ATOM 686 N N . PHE A 1 84 ? -0.250 8.571 21.948 1.00 93.62 84 PHE A N 1
ATOM 687 C CA . PHE A 1 84 ? -1.531 9.099 22.383 1.00 93.62 84 PHE A CA 1
ATOM 688 C C . PHE A 1 84 ? -1.588 9.180 23.909 1.00 93.62 84 PHE A C 1
ATOM 690 O O . PHE A 1 84 ? -1.093 8.321 24.632 1.00 93.62 84 PHE A O 1
ATOM 697 N N . GLU A 1 85 ? -2.234 10.221 24.434 1.00 92.75 85 GLU A N 1
ATOM 698 C CA . GLU A 1 85 ? -2.504 10.308 25.870 1.00 92.75 85 GLU A CA 1
ATOM 699 C C . GLU A 1 85 ? -3.715 9.433 26.221 1.00 92.75 85 GLU A C 1
ATOM 701 O O . GLU A 1 85 ? -4.864 9.883 26.269 1.00 92.75 85 GLU A O 1
ATOM 706 N N . LEU A 1 86 ? -3.451 8.146 26.428 1.00 93.56 86 LEU A N 1
ATOM 707 C CA . LEU A 1 86 ? -4.457 7.160 26.795 1.00 93.56 86 LEU A CA 1
ATOM 708 C C . LEU A 1 86 ? -4.674 7.175 28.313 1.00 93.56 86 LEU A C 1
ATOM 710 O O . LEU A 1 86 ? -3.820 6.761 29.095 1.00 93.56 86 LEU A O 1
ATOM 714 N N . SER A 1 87 ? -5.829 7.676 28.747 1.00 93.94 87 SER A N 1
ATOM 715 C CA . SER A 1 87 ? -6.237 7.653 30.153 1.00 93.94 87 SER A CA 1
ATOM 716 C C . SER A 1 87 ? -7.732 7.383 30.292 1.00 93.94 87 SER A C 1
ATOM 718 O O . SER A 1 87 ? -8.538 7.759 29.434 1.00 93.94 87 SER A O 1
ATOM 720 N N . GLU A 1 88 ? -8.115 6.707 31.381 1.00 94.31 88 GLU A N 1
ATOM 721 C CA . GLU A 1 88 ? -9.526 6.465 31.680 1.00 94.31 88 GLU A CA 1
ATOM 722 C C . GLU A 1 88 ? -10.218 7.793 32.018 1.00 94.31 88 GLU A C 1
ATOM 724 O O . GLU A 1 88 ? -9.852 8.497 32.963 1.00 94.31 88 GLU A O 1
ATOM 729 N N . LYS A 1 89 ? -11.245 8.134 31.241 1.00 93.81 89 LYS A N 1
ATOM 730 C CA . LYS A 1 89 ? -12.062 9.334 31.417 1.00 93.81 89 LYS A CA 1
ATOM 731 C C . LYS A 1 89 ? -13.327 8.994 32.193 1.00 93.81 89 LYS A C 1
ATOM 733 O O . LYS A 1 89 ? -13.924 7.930 32.035 1.00 93.81 89 LYS A O 1
ATOM 738 N N . ARG A 1 90 ? -13.791 9.944 33.006 1.00 93.56 90 ARG A N 1
ATOM 739 C CA . ARG A 1 90 ? -15.091 9.840 33.676 1.00 93.56 90 ARG A CA 1
ATOM 740 C C . ARG A 1 90 ? -16.203 10.247 32.707 1.00 93.56 90 ARG A C 1
ATOM 742 O O . ARG A 1 90 ? -16.435 11.435 32.516 1.00 93.56 90 ARG A O 1
ATOM 749 N N . LEU A 1 91 ? -16.885 9.256 32.142 1.00 94.88 91 LEU A N 1
ATOM 750 C CA . LEU A 1 91 ? -18.007 9.418 31.212 1.00 94.88 91 LEU A CA 1
ATOM 751 C C . LEU A 1 91 ? -19.322 9.046 31.915 1.00 94.88 91 LEU A C 1
ATOM 753 O O . LEU A 1 91 ? -19.346 8.141 32.753 1.00 94.88 91 LEU A O 1
ATOM 757 N N . THR A 1 92 ? -20.401 9.764 31.610 1.00 92.19 92 THR A N 1
ATOM 758 C CA . THR A 1 92 ? -21.699 9.651 32.304 1.00 92.19 92 THR A CA 1
ATOM 759 C C . THR A 1 92 ? -22.901 9.516 31.375 1.00 92.19 92 THR A C 1
ATOM 761 O O . THR A 1 92 ? -23.977 9.148 31.831 1.00 92.19 92 THR A O 1
ATOM 764 N N . THR A 1 93 ? -22.748 9.803 30.081 1.00 93.81 93 THR A N 1
ATOM 765 C CA . THR A 1 93 ? -23.844 9.704 29.106 1.00 93.81 93 THR A CA 1
ATOM 766 C C . THR A 1 93 ? -23.471 8.813 27.922 1.00 93.81 93 THR A C 1
ATOM 768 O O . THR A 1 93 ? -22.304 8.724 27.544 1.00 93.81 93 THR A O 1
ATOM 771 N N . ALA A 1 94 ? -24.467 8.195 27.277 1.00 92.50 94 ALA A N 1
ATOM 772 C CA . ALA A 1 94 ? -24.254 7.396 26.063 1.00 92.50 94 ALA A CA 1
ATOM 773 C C . ALA A 1 94 ? -23.558 8.199 24.946 1.00 92.50 94 ALA A C 1
ATOM 775 O O . ALA A 1 94 ? -22.696 7.677 24.245 1.00 92.50 94 ALA A O 1
ATOM 776 N N . ASN A 1 95 ? -23.874 9.492 24.819 1.00 93.12 95 ASN A N 1
ATOM 777 C CA . ASN A 1 95 ? -23.242 10.374 23.838 1.00 93.12 95 ASN A CA 1
ATOM 778 C C . ASN A 1 95 ? -21.747 10.609 24.130 1.00 93.12 95 ASN A C 1
ATOM 780 O O . ASN A 1 95 ? -20.932 10.617 23.210 1.00 93.12 95 ASN A O 1
ATOM 784 N N . GLU A 1 96 ? -21.376 10.765 25.405 1.00 95.75 96 GLU A N 1
ATOM 785 C CA . GLU A 1 96 ? -19.970 10.859 25.824 1.00 95.75 96 GLU A CA 1
ATOM 786 C C . GLU A 1 96 ? -19.208 9.563 25.525 1.00 95.75 96 GLU A C 1
ATOM 788 O O . GLU A 1 96 ? -18.119 9.623 24.954 1.00 95.75 96 GLU A O 1
ATOM 793 N N . TYR A 1 97 ? -19.799 8.399 25.829 1.00 97.06 97 TYR A N 1
ATOM 794 C CA . TYR A 1 97 ? -19.203 7.106 25.482 1.00 97.06 97 TYR A CA 1
ATOM 795 C C . TYR A 1 97 ? -19.020 6.944 23.976 1.00 97.06 97 TYR A C 1
ATOM 797 O O . TYR A 1 97 ? -17.917 6.638 23.539 1.00 97.06 97 TYR A O 1
ATOM 805 N N . ASN A 1 98 ? -20.053 7.196 23.171 1.00 95.06 98 ASN A N 1
ATOM 806 C CA . ASN A 1 98 ? -19.972 7.053 21.716 1.00 95.06 98 ASN A CA 1
ATOM 807 C C . ASN A 1 98 ? -18.885 7.944 21.102 1.00 95.06 98 ASN A C 1
ATOM 809 O O . ASN A 1 98 ? -18.146 7.504 20.220 1.00 95.06 98 ASN A O 1
ATOM 813 N N . LYS A 1 99 ? -18.739 9.180 21.594 1.00 96.19 99 LYS A N 1
ATOM 814 C CA . LYS A 1 99 ? -17.684 10.092 21.138 1.00 96.19 99 LYS A CA 1
ATOM 815 C C . LYS A 1 99 ? -16.285 9.538 21.427 1.00 96.19 99 LYS A C 1
ATOM 817 O O . LYS A 1 99 ? -15.437 9.544 20.538 1.00 96.19 99 LYS A O 1
ATOM 822 N N . GLU A 1 100 ? -16.046 9.060 22.645 1.00 97.06 100 GLU A N 1
ATOM 823 C CA . GLU A 1 100 ? -14.742 8.513 23.041 1.00 97.06 100 GLU A CA 1
ATOM 824 C C . GLU A 1 100 ? -14.453 7.150 22.397 1.00 97.06 100 GLU A C 1
ATOM 826 O O . GLU A 1 100 ? -13.322 6.889 22.004 1.00 97.06 100 GLU A O 1
ATOM 831 N N . ILE A 1 101 ? -15.468 6.304 22.205 1.00 97.12 101 ILE A N 1
ATOM 832 C CA . ILE A 1 101 ? -15.365 5.046 21.449 1.00 97.12 101 ILE A CA 1
ATOM 833 C C . ILE A 1 101 ? -14.910 5.321 20.013 1.00 97.12 101 ILE A C 1
ATOM 835 O O . ILE A 1 101 ? -14.001 4.652 19.523 1.00 97.12 101 ILE A O 1
ATOM 839 N N . ASN A 1 102 ? -15.506 6.311 19.341 1.00 96.06 102 ASN A N 1
ATOM 840 C CA . ASN A 1 102 ? -15.109 6.683 17.983 1.00 96.06 102 ASN A CA 1
ATOM 841 C C . ASN A 1 102 ? -13.666 7.199 17.939 1.00 96.06 102 ASN A C 1
ATOM 843 O O . ASN A 1 102 ? -12.903 6.778 17.076 1.00 96.06 102 ASN A O 1
ATOM 847 N N . LEU A 1 103 ? -13.269 8.037 18.903 1.00 96.56 103 LEU A N 1
ATOM 848 C CA . LEU A 1 103 ? -11.884 8.497 19.017 1.00 96.56 103 LEU A CA 1
ATOM 849 C C . LEU A 1 103 ? -10.910 7.324 19.203 1.00 96.56 103 LEU A C 1
ATOM 851 O O . LEU A 1 103 ? -9.914 7.243 18.493 1.00 96.56 103 LEU A O 1
ATOM 855 N N . LEU A 1 104 ? -11.205 6.396 20.117 1.00 97.25 104 LEU A N 1
ATOM 856 C CA . LEU A 1 104 ? -10.352 5.234 20.372 1.00 97.25 104 LEU A CA 1
ATOM 857 C C . LEU A 1 104 ? -10.241 4.307 19.158 1.00 97.25 104 LEU A C 1
ATOM 859 O O . LEU A 1 104 ? -9.179 3.734 18.937 1.00 97.25 104 LEU A O 1
ATOM 863 N N . ARG A 1 105 ? -11.301 4.163 18.355 1.00 94.38 105 ARG A N 1
ATOM 864 C CA . ARG A 1 105 ? -11.240 3.387 17.106 1.00 94.38 105 ARG A CA 1
ATOM 865 C C . ARG A 1 105 ? -10.282 4.018 16.096 1.00 94.38 105 ARG A C 1
ATOM 867 O O . ARG A 1 105 ? -9.475 3.290 15.525 1.00 94.38 105 ARG A O 1
ATOM 874 N N . GLU A 1 106 ? -10.311 5.341 15.934 1.00 92.69 106 GLU A N 1
ATOM 875 C CA . GLU A 1 106 ? -9.338 6.042 15.083 1.00 92.69 106 GLU A CA 1
ATOM 876 C C . GLU A 1 106 ? -7.912 5.919 15.634 1.00 92.69 106 GLU A C 1
ATOM 878 O O . GLU A 1 106 ? -6.984 5.646 14.879 1.00 92.69 106 GLU A O 1
ATOM 883 N N . VAL A 1 107 ? -7.729 6.023 16.955 1.00 94.69 107 VAL A N 1
ATOM 884 C CA . VAL A 1 107 ? -6.420 5.811 17.597 1.00 94.69 107 VAL A CA 1
ATOM 885 C C . VAL A 1 107 ? -5.889 4.401 17.330 1.00 94.69 107 VAL A C 1
ATOM 887 O O . VAL A 1 107 ? -4.754 4.248 16.889 1.00 94.69 107 VAL A O 1
ATOM 890 N N . ILE A 1 108 ? -6.704 3.365 17.545 1.00 94.00 108 ILE A N 1
ATOM 891 C CA . ILE A 1 108 ? -6.323 1.967 17.290 1.00 94.00 108 ILE A CA 1
ATOM 892 C C . ILE A 1 108 ? -5.977 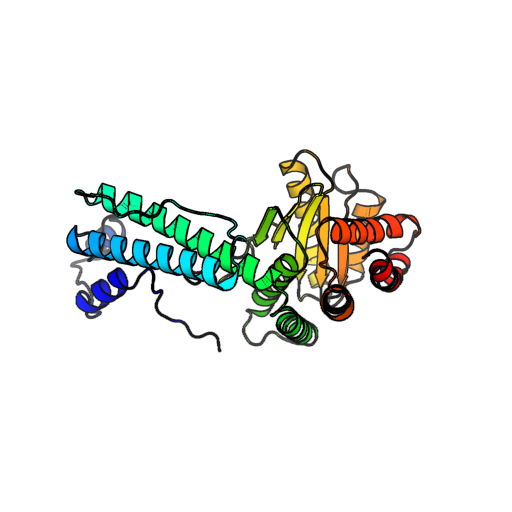1.757 15.815 1.00 94.00 108 ILE A C 1
ATOM 894 O O . ILE A 1 108 ? -4.995 1.083 15.508 1.00 94.00 108 ILE A O 1
ATOM 898 N N . LYS A 1 109 ? -6.754 2.341 14.897 1.00 89.88 109 LYS A N 1
ATOM 899 C CA . LYS A 1 109 ? -6.475 2.290 13.460 1.00 89.88 109 LYS A CA 1
ATOM 900 C C . LYS A 1 109 ? -5.101 2.885 13.142 1.00 89.88 109 LYS A C 1
ATOM 902 O O . LYS A 1 109 ? -4.318 2.235 12.448 1.00 89.88 109 LYS A O 1
ATOM 907 N N . THR A 1 110 ? -4.789 4.062 13.687 1.00 89.25 110 THR A N 1
ATOM 908 C CA . THR A 1 110 ? -3.475 4.702 13.532 1.00 89.25 110 THR A CA 1
ATOM 909 C C . THR A 1 110 ? -2.358 3.847 14.123 1.00 89.25 110 THR A C 1
ATOM 911 O O . THR A 1 110 ? -1.383 3.577 13.433 1.00 89.25 110 THR A O 1
ATOM 914 N N . LEU A 1 111 ? -2.515 3.332 15.346 1.00 92.31 111 LEU A N 1
ATOM 915 C CA . LEU A 1 111 ? -1.504 2.485 15.990 1.00 92.31 111 LEU A CA 1
ATOM 916 C C . LEU A 1 111 ? -1.253 1.176 15.227 1.00 92.31 111 LEU A C 1
ATOM 918 O O . LEU A 1 111 ? -0.111 0.744 15.102 1.00 92.31 111 LEU A O 1
ATOM 922 N N . ASN A 1 112 ? -2.289 0.545 14.672 1.00 90.69 112 ASN A N 1
ATOM 923 C CA . ASN A 1 112 ? -2.110 -0.638 13.829 1.00 90.69 112 ASN A CA 1
ATOM 924 C C . ASN A 1 112 ? -1.368 -0.309 12.522 1.00 90.69 112 ASN A C 1
ATOM 926 O O . ASN A 1 112 ? -0.572 -1.122 12.042 1.00 90.69 112 ASN A O 1
ATOM 930 N N . ASN A 1 113 ? -1.620 0.866 11.936 1.00 86.00 113 ASN A N 1
ATOM 931 C CA . ASN A 1 113 ? -0.872 1.339 10.773 1.00 86.00 113 ASN A CA 1
ATOM 932 C C . ASN A 1 113 ? 0.600 1.600 11.129 1.00 86.00 113 ASN A C 1
ATOM 934 O O . ASN A 1 113 ? 1.488 1.111 10.437 1.00 86.00 113 ASN A O 1
ATOM 938 N N . ASP A 1 114 ? 0.859 2.272 12.253 1.00 88.00 114 ASP A N 1
ATOM 939 C CA . ASP A 1 114 ? 2.211 2.504 12.769 1.00 88.00 114 ASP A CA 1
ATOM 940 C C . ASP A 1 114 ? 2.956 1.185 12.992 1.00 88.00 114 ASP A C 1
ATOM 942 O O . ASP A 1 114 ? 4.093 1.028 12.549 1.00 88.00 114 ASP A O 1
ATOM 946 N N . LEU A 1 115 ? 2.301 0.209 13.629 1.00 90.12 115 LEU A N 1
ATOM 947 C CA . LEU A 1 115 ? 2.866 -1.118 13.845 1.00 90.12 115 LEU A CA 1
ATOM 948 C C . LEU A 1 115 ? 3.222 -1.798 12.517 1.00 90.12 115 LEU A C 1
ATOM 950 O O . LEU A 1 115 ? 4.310 -2.357 12.403 1.00 90.12 115 LEU A O 1
ATOM 954 N N . SER A 1 116 ? 2.345 -1.712 11.512 1.00 88.06 116 SER A N 1
ATOM 955 C CA . SER A 1 116 ? 2.593 -2.278 10.179 1.00 88.06 116 SER A CA 1
ATOM 956 C C . SER A 1 116 ? 3.804 -1.615 9.514 1.00 88.06 116 SER A C 1
ATOM 958 O O . SER A 1 116 ? 4.713 -2.300 9.052 1.00 88.06 116 SER A O 1
ATOM 960 N N . ILE A 1 117 ? 3.884 -0.280 9.540 1.00 86.75 117 ILE A N 1
ATOM 961 C CA . ILE A 1 117 ? 5.021 0.469 8.985 1.00 86.75 117 ILE A CA 1
ATOM 962 C C . ILE A 1 117 ? 6.327 0.072 9.682 1.00 86.75 117 ILE A C 1
ATOM 964 O O . ILE A 1 117 ? 7.334 -0.171 9.019 1.00 86.75 117 ILE A O 1
ATOM 968 N N . LEU A 1 118 ? 6.330 -0.016 11.014 1.00 88.62 118 LEU A N 1
ATOM 969 C CA . LEU A 1 118 ? 7.517 -0.386 11.787 1.00 88.62 118 LEU A CA 1
ATOM 970 C C . LEU A 1 118 ? 7.956 -1.831 11.526 1.00 88.62 118 LEU A C 1
ATOM 972 O O . LEU A 1 118 ? 9.155 -2.095 11.399 1.00 88.62 118 LEU A O 1
ATOM 976 N N . GLN A 1 119 ? 6.996 -2.748 11.385 1.00 90.00 119 GLN A N 1
ATOM 977 C CA . GLN A 1 119 ? 7.245 -4.130 10.976 1.00 90.00 119 GLN A CA 1
ATOM 978 C C . GLN A 1 119 ? 7.928 -4.198 9.615 1.00 90.00 119 GLN A C 1
ATOM 980 O O . GLN A 1 119 ? 8.958 -4.859 9.481 1.00 90.00 119 GLN A O 1
ATOM 985 N N . GLU A 1 120 ? 7.428 -3.469 8.620 1.00 90.69 120 GLU A N 1
ATOM 986 C CA . GLU A 1 120 ? 8.032 -3.526 7.289 1.00 90.69 120 GLU A CA 1
ATOM 987 C C . GLU A 1 120 ? 9.363 -2.788 7.204 1.00 90.69 120 GLU A C 1
ATOM 989 O O . GLU A 1 120 ? 10.298 -3.252 6.540 1.00 90.69 120 GLU A O 1
ATOM 994 N N . ARG A 1 121 ? 9.527 -1.708 7.973 1.00 87.81 121 ARG A N 1
ATOM 995 C CA . ARG A 1 121 ? 10.803 -0.997 8.071 1.00 87.81 121 ARG A CA 1
ATOM 996 C C . ARG A 1 121 ? 11.925 -1.846 8.666 1.00 87.81 121 ARG A C 1
ATOM 998 O O . ARG A 1 121 ? 13.087 -1.548 8.382 1.00 87.81 121 ARG A O 1
ATOM 1005 N N . SER A 1 122 ? 11.620 -2.907 9.416 1.00 86.88 122 SER A N 1
ATOM 1006 C CA . SER A 1 122 ? 12.635 -3.834 9.932 1.00 86.88 122 SER A CA 1
ATOM 1007 C C . SER A 1 122 ? 13.152 -4.830 8.887 1.00 86.88 122 SER A C 1
ATOM 1009 O O . SER A 1 122 ? 14.027 -5.632 9.207 1.00 86.88 122 SER A O 1
ATOM 1011 N N . LEU A 1 123 ? 12.605 -4.821 7.663 1.00 89.56 123 LEU A N 1
ATOM 1012 C CA . LEU A 1 123 ? 12.999 -5.658 6.520 1.00 89.56 123 LEU A CA 1
ATOM 1013 C C . LEU A 1 123 ? 12.851 -7.179 6.713 1.00 89.56 123 LEU A C 1
ATOM 1015 O O . LEU A 1 123 ? 13.182 -7.951 5.813 1.00 89.56 123 LEU A O 1
ATOM 1019 N N . GLN A 1 124 ? 12.315 -7.633 7.849 1.00 89.44 124 GLN A N 1
ATOM 1020 C CA . GLN A 1 124 ? 12.243 -9.057 8.203 1.00 89.44 124 GLN A CA 1
ATOM 1021 C C . GLN A 1 124 ? 11.314 -9.846 7.271 1.00 89.44 124 GLN A C 1
ATOM 1023 O O . GLN A 1 124 ? 11.563 -11.021 7.002 1.00 89.44 124 GLN A O 1
ATOM 1028 N N . ASN A 1 125 ? 10.274 -9.197 6.744 1.00 92.62 125 ASN A N 1
ATOM 1029 C CA . ASN A 1 125 ? 9.275 -9.837 5.893 1.00 92.62 125 ASN A CA 1
ATOM 1030 C C . ASN A 1 125 ? 9.540 -9.670 4.388 1.00 92.62 125 ASN A C 1
ATOM 1032 O O . ASN A 1 125 ? 8.831 -10.262 3.576 1.00 92.62 125 ASN A O 1
ATOM 1036 N N . VAL A 1 126 ? 10.557 -8.907 3.972 1.00 93.81 126 VAL A N 1
ATOM 1037 C CA . VAL A 1 126 ? 10.756 -8.600 2.541 1.00 93.81 126 VAL A CA 1
ATOM 1038 C C . VAL A 1 126 ? 11.060 -9.858 1.727 1.00 93.81 126 VAL A C 1
ATOM 1040 O O . VAL A 1 126 ? 10.523 -10.009 0.632 1.00 93.81 126 VAL A O 1
ATOM 1043 N N . ASP A 1 127 ? 11.821 -10.813 2.272 1.00 95.12 127 ASP A N 1
ATOM 1044 C CA . ASP A 1 127 ? 12.046 -12.118 1.628 1.00 95.12 127 ASP A CA 1
ATOM 1045 C C . ASP A 1 127 ? 10.717 -12.872 1.396 1.00 95.12 127 ASP A C 1
ATOM 1047 O O . ASP A 1 127 ? 10.501 -13.484 0.344 1.00 95.12 127 ASP A O 1
ATOM 1051 N N . LEU A 1 128 ? 9.779 -12.809 2.350 1.00 96.12 128 LEU A N 1
ATOM 1052 C CA . LEU A 1 128 ? 8.439 -13.384 2.196 1.00 96.12 128 LEU A CA 1
ATOM 1053 C C . LEU A 1 128 ? 7.667 -12.675 1.075 1.00 96.12 128 LEU A C 1
ATOM 1055 O O . LEU A 1 128 ? 7.043 -13.344 0.248 1.00 96.12 128 LEU A O 1
ATOM 1059 N N . TYR A 1 129 ? 7.718 -11.346 1.015 1.00 95.88 129 TYR A N 1
ATOM 1060 C CA . TYR A 1 129 ? 6.997 -10.570 0.004 1.00 95.88 129 TYR A CA 1
ATOM 1061 C C . TYR A 1 129 ? 7.565 -10.756 -1.394 1.00 95.88 129 TYR A C 1
ATOM 1063 O O . TYR A 1 129 ? 6.788 -10.950 -2.327 1.00 95.88 129 TYR A O 1
ATOM 1071 N N . ILE A 1 130 ? 8.891 -10.826 -1.544 1.00 97.25 130 ILE A N 1
ATOM 1072 C CA . ILE A 1 130 ? 9.543 -11.206 -2.803 1.00 97.25 130 ILE A CA 1
ATOM 1073 C C . ILE A 1 130 ? 8.985 -12.544 -3.292 1.00 97.25 130 ILE A C 1
ATOM 1075 O O . ILE A 1 130 ? 8.527 -12.642 -4.431 1.00 97.25 130 ILE A O 1
ATOM 1079 N N . ASN A 1 131 ? 8.929 -13.559 -2.425 1.00 97.19 131 ASN A N 1
ATOM 1080 C CA . ASN A 1 131 ? 8.361 -14.858 -2.787 1.00 97.19 131 ASN A CA 1
ATOM 1081 C C . ASN A 1 131 ? 6.887 -14.746 -3.219 1.00 97.19 131 ASN A C 1
ATOM 1083 O O . ASN A 1 131 ? 6.479 -15.362 -4.206 1.00 97.19 131 ASN A O 1
ATOM 1087 N N . LYS A 1 132 ? 6.078 -13.927 -2.534 1.00 96.25 132 LYS A N 1
ATOM 1088 C CA . LYS A 1 132 ? 4.666 -13.710 -2.893 1.00 96.25 132 LYS A CA 1
ATOM 1089 C C . LYS A 1 132 ? 4.493 -12.979 -4.224 1.00 96.25 132 LYS A C 1
ATOM 1091 O O . LYS A 1 132 ? 3.666 -13.399 -5.036 1.00 96.25 132 LYS A O 1
ATOM 1096 N N . LEU A 1 133 ? 5.304 -11.961 -4.496 1.00 96.94 133 LEU A N 1
ATOM 1097 C CA . LEU A 1 133 ? 5.334 -11.259 -5.779 1.00 96.94 133 LEU A CA 1
ATOM 1098 C C . LEU A 1 133 ? 5.784 -12.194 -6.914 1.00 96.94 133 LEU A C 1
ATOM 1100 O O . LEU A 1 133 ? 5.170 -12.213 -7.982 1.00 96.94 133 LEU A O 1
ATOM 1104 N N . GLN A 1 134 ? 6.784 -13.050 -6.675 1.00 96.50 134 GLN A N 1
ATOM 1105 C CA . GLN A 1 134 ? 7.215 -14.073 -7.635 1.00 96.50 134 GLN A CA 1
ATOM 1106 C C . GLN A 1 134 ? 6.107 -15.092 -7.936 1.00 96.50 134 GLN A C 1
ATOM 1108 O O . GLN A 1 134 ? 5.915 -15.472 -9.096 1.00 96.50 134 GLN A O 1
ATOM 1113 N N . GLU A 1 135 ? 5.369 -15.542 -6.915 1.00 94.62 135 GLU A N 1
ATOM 1114 C CA . GLU A 1 135 ? 4.202 -16.409 -7.096 1.00 94.62 135 GLU A CA 1
ATOM 1115 C C . GLU A 1 135 ? 3.149 -15.725 -7.980 1.00 94.62 135 GLU A C 1
ATOM 1117 O O . GLU A 1 135 ? 2.660 -16.344 -8.925 1.00 94.62 135 GLU A O 1
ATOM 1122 N N . LEU A 1 136 ? 2.809 -14.460 -7.702 1.00 94.19 136 LEU A N 1
ATOM 1123 C CA . LEU A 1 136 ? 1.847 -13.681 -8.490 1.00 94.19 136 LEU A CA 1
ATOM 1124 C C . LEU A 1 136 ? 2.300 -13.508 -9.947 1.00 94.19 136 LEU A C 1
ATOM 1126 O O . LEU A 1 136 ? 1.513 -13.752 -10.861 1.00 94.19 136 LEU A O 1
ATOM 1130 N N . ASN A 1 137 ? 3.578 -13.199 -10.179 1.00 93.69 137 ASN A N 1
ATOM 1131 C CA . ASN A 1 137 ? 4.141 -13.032 -11.521 1.00 93.69 137 ASN A CA 1
ATOM 1132 C C . ASN A 1 137 ? 3.980 -14.302 -12.388 1.00 93.69 137 ASN A C 1
ATOM 1134 O O . ASN A 1 137 ? 3.556 -14.254 -13.551 1.00 93.69 137 ASN A O 1
ATOM 1138 N N . LYS A 1 138 ? 4.256 -15.472 -11.790 1.00 90.12 138 LYS A N 1
ATOM 1139 C CA . LYS A 1 138 ? 4.196 -16.787 -12.455 1.00 90.12 138 LYS A CA 1
ATOM 1140 C C . LYS A 1 138 ? 2.769 -17.312 -12.653 1.00 90.12 138 LYS A C 1
ATOM 1142 O O . LYS A 1 138 ? 2.573 -18.253 -13.431 1.00 90.12 138 LYS A O 1
ATOM 1147 N N . ARG A 1 139 ? 1.758 -16.743 -11.983 1.00 82.62 139 ARG A N 1
ATOM 1148 C CA . ARG A 1 139 ? 0.365 -17.200 -12.118 1.00 82.62 139 ARG A CA 1
ATOM 1149 C C . ARG A 1 139 ? -0.155 -16.966 -13.537 1.00 82.62 139 ARG A C 1
ATOM 1151 O O . ARG A 1 139 ? 0.031 -15.916 -14.152 1.00 82.62 139 ARG A O 1
ATOM 1158 N N . ARG A 1 140 ? -0.841 -17.987 -14.060 1.00 76.25 140 ARG A N 1
ATOM 1159 C CA . ARG A 1 140 ? -1.538 -17.939 -15.358 1.00 76.25 140 ARG A CA 1
ATOM 1160 C C . ARG A 1 140 ? -3.009 -17.546 -15.227 1.00 76.25 140 ARG A C 1
ATOM 1162 O O . ARG A 1 140 ? -3.573 -17.022 -16.178 1.00 76.25 140 ARG A O 1
ATOM 1169 N N . ARG A 1 141 ? -3.635 -17.846 -14.084 1.00 70.25 141 ARG A N 1
ATOM 1170 C CA . ARG A 1 141 ? -5.032 -17.529 -13.751 1.00 70.25 141 ARG A CA 1
ATOM 1171 C C . ARG A 1 141 ? -5.145 -17.281 -12.255 1.00 70.25 141 ARG A C 1
ATOM 1173 O O . ARG A 1 141 ? -4.424 -17.924 -11.487 1.00 70.25 141 ARG A O 1
ATOM 1180 N N . SER A 1 142 ? -6.056 -16.394 -11.861 1.00 66.12 142 SER A N 1
ATOM 1181 C CA . SER A 1 142 ? -6.329 -16.184 -10.445 1.00 66.12 142 SER A CA 1
ATOM 1182 C C . SER A 1 142 ? -7.106 -17.358 -9.859 1.00 66.12 142 SER A C 1
ATOM 1184 O O . SER A 1 142 ? -8.061 -17.833 -10.470 1.00 66.12 142 SER A O 1
ATOM 1186 N N . LEU A 1 143 ? -6.684 -17.839 -8.686 1.00 62.66 143 LEU A N 1
ATOM 1187 C CA . LEU A 1 143 ? -7.371 -18.932 -7.983 1.00 62.66 143 LEU A CA 1
ATOM 1188 C C . LEU A 1 143 ? -8.609 -18.443 -7.221 1.00 62.66 143 LEU A C 1
ATOM 1190 O O . LEU A 1 143 ? -9.557 -19.203 -7.067 1.00 62.66 143 LEU A O 1
ATOM 1194 N N . SER A 1 144 ? -8.589 -17.202 -6.727 1.00 69.75 144 SER A N 1
ATOM 1195 C CA . SER A 1 144 ? -9.639 -16.652 -5.857 1.00 69.75 144 SER A CA 1
ATOM 1196 C C . SER A 1 144 ? -10.182 -15.295 -6.312 1.00 69.75 144 SER A C 1
ATOM 1198 O O . SER A 1 144 ? -11.000 -14.718 -5.607 1.00 69.75 144 SER A O 1
ATOM 1200 N N . GLY A 1 145 ? -9.695 -14.741 -7.429 1.00 78.75 145 GLY A N 1
ATOM 1201 C CA . GLY A 1 145 ? -10.014 -13.375 -7.871 1.00 78.75 145 GLY A CA 1
ATOM 1202 C C . GLY A 1 145 ? -9.354 -12.272 -7.033 1.00 78.75 145 GLY A C 1
ATOM 1203 O O . GLY A 1 145 ? -9.392 -11.115 -7.421 1.00 78.75 145 GLY A O 1
ATOM 1204 N N . GLN A 1 146 ? -8.698 -12.623 -5.923 1.00 85.44 146 GLN A N 1
ATOM 1205 C CA . GLN A 1 146 ? -8.058 -11.679 -4.995 1.00 85.44 146 GLN A CA 1
ATOM 1206 C C . GLN A 1 146 ? -6.603 -11.363 -5.352 1.00 85.44 146 GLN A C 1
ATOM 1208 O O . GLN A 1 146 ? -5.915 -10.702 -4.585 1.00 85.44 146 GLN A O 1
ATOM 1213 N N . ASP A 1 147 ? -6.081 -11.903 -6.450 1.00 91.62 147 ASP A N 1
ATOM 1214 C CA . ASP A 1 147 ? -4.673 -11.708 -6.791 1.00 91.62 147 ASP A CA 1
ATOM 1215 C C . ASP A 1 147 ? -4.323 -10.247 -7.142 1.00 91.62 147 ASP A C 1
ATOM 1217 O O . ASP A 1 147 ? -3.242 -9.837 -6.731 1.00 91.62 147 ASP A O 1
ATOM 1221 N N . PRO A 1 148 ? -5.197 -9.443 -7.789 1.00 92.44 148 PRO A N 1
ATOM 1222 C CA . PRO A 1 148 ? -4.984 -7.996 -7.917 1.00 92.44 148 PRO A CA 1
ATOM 1223 C C . PRO A 1 148 ? -4.866 -7.301 -6.553 1.00 92.44 148 PRO A C 1
ATOM 1225 O O . PRO A 1 148 ? -3.845 -6.689 -6.272 1.00 92.44 148 PRO A O 1
ATOM 1228 N N . LEU A 1 149 ? -5.814 -7.555 -5.642 1.00 93.06 149 LEU A N 1
ATOM 1229 C CA . LEU A 1 149 ? -5.780 -7.024 -4.272 1.00 93.06 149 LEU A CA 1
ATOM 1230 C C . LEU A 1 149 ? -4.512 -7.431 -3.507 1.00 93.06 149 LEU A C 1
ATOM 1232 O O . LEU A 1 149 ? -3.954 -6.651 -2.745 1.00 93.06 149 LEU A O 1
ATOM 1236 N N . LYS A 1 150 ? -4.037 -8.667 -3.697 1.00 93.31 150 LYS A N 1
ATOM 1237 C CA . LYS A 1 150 ? -2.770 -9.118 -3.105 1.00 93.31 150 LYS A CA 1
ATOM 1238 C C . LYS A 1 150 ? -1.565 -8.425 -3.725 1.00 93.31 150 LYS A C 1
ATOM 1240 O O . LYS A 1 150 ? -0.588 -8.233 -3.016 1.00 93.31 150 LYS A O 1
ATOM 1245 N N . LEU A 1 151 ? -1.597 -8.122 -5.022 1.00 95.56 151 LEU A N 1
ATOM 1246 C CA . LEU A 1 151 ? -0.518 -7.389 -5.672 1.00 95.56 151 LEU A CA 1
ATOM 1247 C C . LEU A 1 151 ? -0.432 -5.974 -5.099 1.00 95.56 151 LEU A C 1
ATOM 1249 O O . LEU A 1 151 ? 0.646 -5.602 -4.654 1.00 95.56 151 LEU A O 1
ATOM 1253 N N . GLU A 1 152 ? -1.557 -5.254 -5.022 1.00 95.75 152 GLU A N 1
ATOM 1254 C CA . GLU A 1 152 ? -1.636 -3.941 -4.364 1.00 95.75 152 GLU A CA 1
ATOM 1255 C C . GLU A 1 152 ? -1.082 -4.029 -2.940 1.00 95.75 152 GLU A C 1
ATOM 1257 O O . GLU A 1 152 ? -0.135 -3.329 -2.596 1.00 95.75 152 GLU A O 1
ATOM 1262 N N . TRP A 1 153 ? -1.577 -4.984 -2.149 1.00 94.38 153 TRP A N 1
ATOM 1263 C CA . TRP A 1 153 ? -1.161 -5.158 -0.762 1.00 94.38 153 TRP A CA 1
ATOM 1264 C C . TRP A 1 153 ? 0.333 -5.448 -0.594 1.00 94.38 153 TRP A C 1
ATOM 1266 O O . TRP A 1 153 ? 1.008 -4.764 0.170 1.00 94.38 153 TRP A O 1
ATOM 1276 N N . TYR A 1 154 ? 0.873 -6.451 -1.295 1.00 95.88 154 TYR A N 1
ATOM 1277 C CA . TYR A 1 154 ? 2.291 -6.788 -1.164 1.00 95.88 154 TYR A CA 1
ATOM 1278 C C . TYR A 1 154 ? 3.185 -5.665 -1.679 1.00 95.88 154 TYR A C 1
ATOM 1280 O O . TYR A 1 154 ? 4.230 -5.434 -1.079 1.00 95.88 154 TYR A O 1
ATOM 1288 N N . THR A 1 155 ? 2.771 -4.941 -2.722 1.00 96.50 155 THR A N 1
ATOM 1289 C CA . THR A 1 155 ? 3.494 -3.756 -3.187 1.00 96.50 155 THR A CA 1
ATOM 1290 C C . THR A 1 155 ? 3.460 -2.632 -2.150 1.00 96.50 155 THR A C 1
ATOM 1292 O O . THR A 1 155 ? 4.492 -2.007 -1.920 1.00 96.50 155 THR A O 1
ATOM 1295 N N . THR A 1 156 ? 2.337 -2.394 -1.462 1.00 94.75 156 THR A N 1
ATOM 1296 C CA . THR A 1 156 ? 2.275 -1.434 -0.347 1.00 94.75 156 THR A CA 1
ATOM 1297 C C . THR A 1 156 ? 3.242 -1.813 0.772 1.00 94.75 156 THR A C 1
ATOM 1299 O O . THR A 1 156 ? 4.027 -0.973 1.206 1.00 94.75 156 THR A O 1
ATOM 1302 N N . LEU A 1 157 ? 3.241 -3.079 1.203 1.00 93.62 157 LEU A N 1
ATOM 1303 C CA . LEU A 1 157 ? 4.133 -3.557 2.265 1.00 93.62 157 LEU A CA 1
ATOM 1304 C C . LEU A 1 157 ? 5.610 -3.430 1.867 1.00 93.62 157 LEU A C 1
ATOM 1306 O O . LEU A 1 157 ? 6.444 -3.030 2.677 1.00 93.62 157 LEU A O 1
ATOM 1310 N N . THR A 1 158 ? 5.958 -3.717 0.609 1.00 94.94 158 THR A N 1
ATOM 1311 C CA . THR A 1 158 ? 7.337 -3.546 0.139 1.00 94.94 158 THR A CA 1
ATOM 1312 C C . THR A 1 158 ? 7.722 -2.082 -0.041 1.00 94.94 158 THR A C 1
ATOM 1314 O O . THR A 1 158 ? 8.877 -1.752 0.199 1.00 94.94 158 THR A O 1
ATOM 1317 N N . LEU A 1 159 ? 6.796 -1.184 -0.393 1.00 93.38 159 LEU A N 1
ATOM 1318 C CA . LEU A 1 159 ? 7.052 0.263 -0.380 1.00 93.38 159 LEU A CA 1
ATOM 1319 C C . LEU A 1 159 ? 7.318 0.763 1.047 1.00 93.38 159 LEU A C 1
ATOM 1321 O O . LEU A 1 159 ? 8.300 1.465 1.255 1.00 93.38 159 LEU A O 1
ATOM 1325 N N . MET A 1 160 ? 6.541 0.311 2.040 1.00 90.69 160 MET A N 1
ATOM 1326 C CA . MET A 1 160 ? 6.810 0.595 3.461 1.00 90.69 160 MET A CA 1
ATOM 1327 C C . MET A 1 160 ? 8.174 0.058 3.911 1.00 90.69 160 MET A C 1
ATOM 1329 O O . MET A 1 160 ? 8.840 0.662 4.750 1.00 90.69 160 MET A O 1
ATOM 1333 N N . ALA A 1 161 ? 8.614 -1.062 3.335 1.00 87.88 161 ALA A N 1
ATOM 1334 C CA . ALA A 1 161 ? 9.928 -1.626 3.593 1.00 87.88 161 ALA A CA 1
ATOM 1335 C C . ALA A 1 161 ? 11.068 -0.868 2.896 1.00 87.88 161 ALA A C 1
ATOM 1337 O O . ALA A 1 161 ? 12.192 -0.880 3.392 1.00 87.88 161 ALA A O 1
ATOM 1338 N N . LEU A 1 162 ? 10.841 -0.223 1.754 1.00 83.69 162 LEU A N 1
ATOM 1339 C CA . LEU A 1 162 ? 11.913 0.390 0.967 1.00 83.69 162 LEU A CA 1
ATOM 1340 C C . LEU A 1 162 ? 12.493 1.654 1.607 1.00 83.69 162 LEU A C 1
ATOM 1342 O O . LEU A 1 162 ? 13.658 1.956 1.347 1.00 83.69 162 LEU A O 1
ATOM 1346 N N . ASP A 1 163 ? 11.733 2.373 2.436 1.00 74.81 163 ASP A N 1
ATOM 1347 C CA . ASP A 1 163 ? 12.113 3.732 2.819 1.00 74.81 163 ASP A CA 1
ATOM 1348 C C . ASP A 1 163 ? 11.445 4.279 4.104 1.00 74.81 163 ASP A C 1
ATOM 1350 O O . ASP A 1 163 ? 10.797 3.583 4.891 1.00 74.81 163 ASP A O 1
ATOM 1354 N N . ASP A 1 164 ? 11.669 5.575 4.326 1.00 79.56 164 ASP A N 1
ATOM 1355 C CA . ASP A 1 164 ? 11.157 6.404 5.406 1.00 79.56 164 ASP A CA 1
ATOM 1356 C C . ASP A 1 164 ? 10.152 7.466 4.907 1.00 79.56 164 ASP A C 1
ATOM 1358 O O . ASP A 1 164 ? 10.248 8.644 5.259 1.00 79.56 164 ASP A O 1
ATOM 1362 N N . ALA A 1 165 ? 9.184 7.062 4.073 1.00 83.56 165 ALA A N 1
ATOM 1363 C CA . ALA A 1 165 ? 8.070 7.917 3.651 1.00 83.56 165 ALA A CA 1
ATOM 1364 C C . ALA A 1 165 ? 7.395 8.653 4.826 1.00 83.56 165 ALA A C 1
ATOM 1366 O O . ALA A 1 165 ? 7.302 8.124 5.940 1.00 83.56 165 ALA A O 1
ATOM 1367 N N . ILE A 1 166 ? 6.883 9.859 4.546 1.00 85.00 166 ILE A N 1
ATOM 1368 C CA . ILE A 1 166 ? 5.998 10.584 5.472 1.00 85.00 166 ILE A CA 1
ATOM 1369 C C . ILE A 1 166 ? 4.705 9.786 5.615 1.00 85.00 166 ILE A C 1
ATOM 1371 O O . ILE A 1 166 ? 4.237 9.550 6.724 1.00 85.00 166 ILE A O 1
ATOM 1375 N N . GLU A 1 167 ? 4.162 9.347 4.481 1.00 87.00 167 GLU A N 1
ATOM 1376 C CA . GLU A 1 167 ? 2.929 8.581 4.416 1.00 87.00 167 GLU A CA 1
ATOM 1377 C C . GLU A 1 167 ? 2.934 7.678 3.178 1.00 87.00 167 GLU A C 1
ATOM 1379 O O . GLU A 1 167 ? 3.365 8.086 2.098 1.00 87.00 167 GLU A O 1
ATOM 1384 N N . ILE A 1 168 ? 2.449 6.447 3.345 1.00 88.44 168 ILE A N 1
ATOM 1385 C CA . ILE A 1 168 ? 2.140 5.515 2.256 1.00 88.44 168 ILE A CA 1
ATOM 1386 C C . ILE A 1 168 ? 0.666 5.166 2.405 1.00 88.44 168 ILE A C 1
ATOM 1388 O O . ILE A 1 168 ? 0.278 4.496 3.362 1.00 88.44 168 ILE A O 1
ATOM 1392 N N . SER A 1 169 ? -0.137 5.647 1.464 1.00 90.00 169 SER A N 1
ATOM 1393 C CA . SER A 1 169 ? -1.592 5.595 1.484 1.00 90.00 169 SER A CA 1
ATOM 1394 C C . SER A 1 169 ? -2.095 4.679 0.364 1.00 90.00 169 SER A C 1
ATOM 1396 O O . SER A 1 169 ? -2.211 5.103 -0.789 1.00 90.00 169 SER A O 1
ATOM 1398 N N . PRO A 1 170 ? -2.324 3.385 0.646 1.00 92.25 170 PRO A N 1
ATOM 1399 C CA . PRO A 1 170 ? -3.018 2.511 -0.290 1.00 92.25 170 PRO A CA 1
ATOM 1400 C C . PRO A 1 170 ? -4.502 2.883 -0.385 1.00 92.25 170 PRO A C 1
ATOM 1402 O O . PRO A 1 170 ? -5.152 3.130 0.629 1.00 92.25 170 PRO A O 1
ATOM 1405 N N . ASN A 1 171 ? -5.063 2.837 -1.592 1.00 93.56 171 ASN A N 1
ATOM 1406 C CA . ASN A 1 171 ? -6.472 3.149 -1.838 1.00 93.56 171 ASN A CA 1
ATOM 1407 C C . ASN A 1 171 ? -7.396 1.922 -1.807 1.00 93.56 171 ASN A C 1
ATOM 1409 O O . ASN A 1 171 ? -8.618 2.070 -1.908 1.00 93.56 171 ASN A O 1
ATOM 1413 N N . TYR A 1 172 ? -6.855 0.711 -1.622 1.00 91.81 172 TYR A N 1
ATOM 1414 C CA . TYR A 1 172 ? -7.682 -0.440 -1.269 1.00 91.81 172 TYR A CA 1
ATOM 1415 C C . TYR A 1 172 ? -8.408 -0.198 0.057 1.00 91.81 172 TYR A C 1
ATOM 1417 O O . TYR A 1 172 ? -7.917 0.461 0.974 1.00 91.81 172 TYR A O 1
ATOM 1425 N N . SER A 1 173 ? -9.588 -0.791 0.199 1.00 87.44 173 SER A N 1
ATOM 1426 C CA . SER A 1 173 ? -10.308 -0.747 1.474 1.00 87.44 173 SER A CA 1
ATOM 1427 C C . SER A 1 173 ? -9.761 -1.803 2.431 1.00 87.44 173 SER A C 1
ATOM 1429 O O . SER A 1 173 ? -9.400 -2.905 2.016 1.00 87.44 173 SER A O 1
ATOM 1431 N N . ILE A 1 174 ? -9.713 -1.472 3.720 1.00 84.88 174 ILE A N 1
ATOM 1432 C CA . ILE A 1 174 ? -9.257 -2.352 4.802 1.00 84.88 174 ILE A CA 1
ATOM 1433 C C . ILE A 1 174 ? -10.424 -2.744 5.707 1.00 84.88 174 ILE A C 1
ATOM 1435 O O . ILE A 1 174 ? -11.352 -1.959 5.909 1.00 84.88 174 ILE A O 1
ATOM 1439 N N . GLY A 1 175 ? -10.388 -3.970 6.230 1.00 81.62 175 GLY A N 1
ATOM 1440 C CA . GLY A 1 175 ? -11.298 -4.408 7.286 1.00 81.62 175 GLY A CA 1
ATOM 1441 C C . GLY A 1 175 ? -10.890 -3.887 8.668 1.00 81.62 175 GLY A C 1
ATOM 1442 O O . GLY A 1 175 ? -9.840 -3.267 8.829 1.00 81.62 175 GLY A O 1
ATOM 1443 N N . ASP A 1 176 ? -11.693 -4.211 9.687 1.00 74.62 176 ASP A N 1
ATOM 1444 C CA . ASP A 1 176 ? -11.399 -3.922 11.106 1.00 74.62 176 ASP A CA 1
ATOM 1445 C C . ASP A 1 176 ? -10.099 -4.605 11.600 1.00 74.62 176 ASP A C 1
ATOM 1447 O O . ASP A 1 176 ? -9.561 -4.247 12.647 1.00 74.62 176 ASP A O 1
ATOM 1451 N N . ASP A 1 177 ? -9.598 -5.593 10.854 1.00 73.06 177 ASP A N 1
ATOM 1452 C CA . ASP A 1 177 ? -8.343 -6.318 11.075 1.00 73.06 177 ASP A CA 1
ATOM 1453 C C . ASP A 1 177 ? -7.137 -5.692 10.342 1.00 73.06 177 ASP A C 1
ATOM 1455 O O . ASP A 1 177 ? -6.053 -6.273 10.343 1.00 73.06 177 ASP A O 1
ATOM 1459 N N . ASN A 1 178 ? -7.317 -4.526 9.707 1.00 75.06 178 ASN A N 1
ATOM 1460 C CA . ASN A 1 178 ? -6.352 -3.872 8.815 1.00 75.06 178 ASN A CA 1
ATOM 1461 C C . ASN A 1 178 ? -5.939 -4.711 7.593 1.00 75.06 178 ASN A C 1
ATOM 1463 O O . ASN A 1 178 ? -4.963 -4.388 6.913 1.00 75.06 178 ASN A O 1
ATOM 1467 N N . ILE A 1 179 ? -6.686 -5.767 7.259 1.00 80.75 179 ILE A N 1
ATOM 1468 C CA . ILE A 1 179 ? -6.377 -6.595 6.097 1.00 80.75 179 ILE A CA 1
ATOM 1469 C C . ILE A 1 179 ? -7.209 -6.113 4.891 1.00 80.75 179 ILE A C 1
ATOM 1471 O O . ILE A 1 179 ? -8.416 -5.891 5.028 1.00 80.75 179 ILE A O 1
ATOM 1475 N N . PRO A 1 180 ? -6.630 -5.992 3.679 1.00 86.31 180 PRO A N 1
ATOM 1476 C CA . PRO A 1 180 ? -7.349 -5.462 2.516 1.00 86.31 180 PRO A CA 1
ATOM 1477 C C . PRO A 1 180 ? -8.568 -6.305 2.118 1.00 86.31 180 PRO A C 1
ATOM 1479 O O . PRO A 1 180 ? -8.481 -7.538 2.090 1.00 86.31 180 PRO A O 1
ATOM 1482 N N . ILE A 1 181 ? -9.694 -5.673 1.784 1.00 86.81 181 ILE A N 1
ATOM 1483 C CA . ILE A 1 181 ? -10.964 -6.335 1.425 1.00 86.81 181 ILE A CA 1
ATOM 1484 C C . ILE A 1 181 ? -11.339 -6.152 -0.053 1.00 86.81 181 ILE A C 1
ATOM 1486 O O . ILE A 1 181 ? -11.734 -7.127 -0.694 1.00 86.81 181 ILE A O 1
ATOM 1490 N N . PHE A 1 182 ? -11.149 -4.955 -0.612 1.00 86.12 182 PHE A N 1
ATOM 1491 C CA . PHE A 1 182 ? -11.386 -4.646 -2.024 1.00 86.12 182 PHE A CA 1
ATOM 1492 C C . PHE A 1 182 ? -10.280 -3.748 -2.558 1.00 86.12 182 PHE A C 1
ATOM 1494 O O . PHE A 1 182 ? -9.732 -2.953 -1.800 1.00 86.12 182 PHE A O 1
ATOM 1501 N N . THR A 1 183 ? -9.997 -3.880 -3.852 1.00 86.06 183 THR A N 1
ATOM 1502 C CA . THR A 1 183 ? -9.019 -3.066 -4.588 1.00 86.06 183 THR A CA 1
ATOM 1503 C C . THR A 1 183 ? -9.387 -1.587 -4.564 1.00 86.06 183 THR A C 1
ATOM 1505 O O . THR A 1 183 ? -10.517 -1.231 -4.201 1.00 86.06 183 THR A O 1
ATOM 1508 N N . ALA A 1 184 ? -8.450 -0.737 -4.978 1.00 84.38 184 ALA A N 1
ATOM 1509 C CA . ALA A 1 184 ? -8.701 0.690 -5.113 1.00 84.38 184 ALA A CA 1
ATOM 1510 C C . ALA A 1 184 ? -9.974 0.989 -5.947 1.00 84.38 184 ALA A C 1
ATOM 1512 O O . ALA A 1 184 ? -10.246 0.327 -6.958 1.00 84.38 184 ALA A O 1
ATOM 1513 N N . PRO A 1 185 ? -10.808 1.956 -5.514 1.00 85.25 185 PRO A N 1
ATOM 1514 C CA . PRO A 1 185 ? -11.894 2.504 -6.316 1.00 85.25 185 PRO A CA 1
ATOM 1515 C C . PRO A 1 185 ? -11.430 3.014 -7.685 1.00 85.25 185 PRO A C 1
ATOM 1517 O O . PRO A 1 185 ? -10.283 3.398 -7.880 1.00 85.25 185 PRO A O 1
ATOM 1520 N N . ALA A 1 186 ? -12.357 3.095 -8.641 1.00 84.00 186 ALA A N 1
ATOM 1521 C CA . ALA A 1 186 ? -12.058 3.689 -9.940 1.00 84.00 186 ALA A CA 1
ATOM 1522 C C . ALA A 1 186 ? -11.709 5.188 -9.823 1.00 84.00 186 ALA A C 1
ATOM 1524 O O . ALA A 1 186 ? -12.277 5.895 -8.991 1.00 84.00 186 ALA A O 1
ATOM 1525 N N . ASN A 1 187 ? -10.876 5.678 -10.749 1.00 87.50 187 ASN A N 1
ATOM 1526 C CA . ASN A 1 187 ? -10.430 7.076 -10.884 1.00 87.50 187 ASN A CA 1
ATOM 1527 C C . ASN A 1 187 ? -9.469 7.590 -9.802 1.00 87.50 187 ASN A C 1
ATOM 1529 O O . ASN A 1 187 ? -9.259 8.798 -9.719 1.00 87.50 187 ASN A O 1
ATOM 1533 N N . ILE A 1 188 ? -8.888 6.710 -8.995 1.00 92.56 188 ILE A N 1
ATOM 1534 C CA . ILE A 1 188 ? -7.769 7.048 -8.117 1.00 92.56 188 ILE A CA 1
ATOM 1535 C C . ILE A 1 188 ? -6.650 6.025 -8.318 1.00 92.56 188 ILE A C 1
ATOM 1537 O O . ILE A 1 188 ? -6.944 4.909 -8.754 1.00 92.56 188 ILE A O 1
ATOM 1541 N N . PRO A 1 189 ? -5.388 6.390 -8.040 1.00 95.00 189 PRO A N 1
ATOM 1542 C CA . PRO A 1 189 ? -4.295 5.435 -8.142 1.00 95.00 189 PRO A CA 1
ATOM 1543 C C . PRO A 1 189 ? -4.387 4.322 -7.099 1.00 95.00 189 PRO A C 1
ATOM 1545 O O . PRO A 1 189 ? -5.019 4.508 -6.062 1.00 95.00 189 PRO A O 1
ATOM 1548 N N . ASP A 1 190 ? -3.696 3.203 -7.313 1.00 96.88 190 ASP A N 1
ATOM 1549 C CA . ASP A 1 190 ? -3.696 2.110 -6.333 1.00 96.88 190 ASP A CA 1
ATOM 1550 C C . ASP A 1 190 ? -3.048 2.513 -4.998 1.00 96.88 190 ASP A C 1
ATOM 1552 O O . ASP A 1 190 ? -3.559 2.192 -3.921 1.00 96.88 190 ASP A O 1
ATOM 1556 N N . ILE A 1 191 ? -1.906 3.209 -5.054 1.00 96.56 191 ILE A N 1
ATOM 1557 C CA . ILE A 1 191 ? -1.139 3.629 -3.874 1.00 96.56 191 ILE A CA 1
ATOM 1558 C C . ILE A 1 191 ? -0.560 5.028 -4.098 1.00 96.56 191 ILE A C 1
ATOM 1560 O O . ILE A 1 191 ? 0.053 5.309 -5.130 1.00 96.56 191 ILE A O 1
ATOM 1564 N N . GLU A 1 192 ? -0.682 5.885 -3.091 1.00 95.94 192 GLU A N 1
ATOM 1565 C CA . GLU A 1 192 ? -0.092 7.219 -3.055 1.00 95.94 192 GLU A CA 1
ATOM 1566 C C . GLU A 1 192 ? 0.955 7.307 -1.941 1.00 95.94 192 GLU A C 1
ATOM 1568 O O . GLU A 1 192 ? 0.667 7.057 -0.774 1.00 95.94 192 GLU A O 1
ATOM 1573 N N . CYS A 1 193 ? 2.186 7.667 -2.290 1.00 94.44 193 CYS A N 1
ATOM 1574 C CA . CYS A 1 193 ? 3.297 7.792 -1.355 1.00 94.44 193 CYS A CA 1
ATOM 1575 C C . CYS A 1 193 ? 3.811 9.233 -1.322 1.00 94.44 193 CYS A C 1
ATOM 1577 O O . CYS A 1 193 ? 4.158 9.824 -2.354 1.00 94.44 193 CYS A O 1
ATOM 1579 N N . TYR A 1 194 ? 3.934 9.768 -0.114 1.00 93.44 194 TYR A N 1
ATOM 1580 C CA . TYR A 1 194 ? 4.370 11.129 0.154 1.00 93.44 194 TYR A CA 1
ATOM 1581 C C . TYR A 1 194 ? 5.731 11.117 0.839 1.00 93.44 194 TYR A C 1
ATOM 1583 O O . TYR A 1 194 ? 5.905 10.543 1.919 1.00 93.44 194 TYR A O 1
ATOM 1591 N N . TYR A 1 195 ? 6.705 11.788 0.228 1.00 91.31 195 TYR A N 1
ATOM 1592 C CA . TYR A 1 195 ? 8.060 11.883 0.755 1.00 91.31 195 TYR A CA 1
ATOM 1593 C C . TYR A 1 195 ? 8.455 13.325 1.005 1.00 91.31 195 TYR A C 1
ATOM 1595 O O . TYR A 1 195 ? 8.008 14.264 0.346 1.00 91.31 195 TYR A O 1
ATOM 1603 N N . ASN A 1 196 ? 9.419 13.505 1.905 1.00 89.69 196 ASN A N 1
ATOM 1604 C CA . ASN A 1 196 ? 10.109 14.778 1.990 1.00 89.69 196 ASN A CA 1
ATOM 1605 C C . ASN A 1 196 ? 10.999 14.973 0.744 1.00 89.69 196 ASN A C 1
ATOM 1607 O O . ASN A 1 196 ? 12.114 14.449 0.677 1.00 89.69 196 ASN A O 1
ATOM 1611 N N . GLY A 1 197 ? 10.488 15.723 -0.238 1.00 90.31 197 GLY A N 1
ATOM 1612 C CA . GLY A 1 197 ? 11.207 16.178 -1.432 1.00 90.31 197 GLY A CA 1
ATOM 1613 C C . GLY A 1 197 ? 10.754 15.572 -2.766 1.00 90.31 197 GLY A C 1
ATOM 1614 O O . GLY A 1 197 ? 11.267 15.992 -3.808 1.00 90.31 197 GLY A O 1
ATOM 1615 N N . PHE A 1 198 ? 9.843 14.598 -2.768 1.00 95.19 198 PHE A N 1
ATOM 1616 C CA . PHE A 1 198 ? 9.186 14.057 -3.965 1.00 95.19 198 PHE A CA 1
ATOM 1617 C C . PHE A 1 198 ? 7.912 13.303 -3.565 1.00 95.19 198 PHE A C 1
ATOM 1619 O O . PHE A 1 198 ? 7.682 13.063 -2.388 1.00 95.19 198 PHE A O 1
ATOM 1626 N N . ASN A 1 199 ? 7.105 12.903 -4.536 1.00 96.25 199 ASN A N 1
ATOM 1627 C CA . ASN A 1 199 ? 5.955 12.037 -4.314 1.00 96.25 199 ASN A CA 1
ATOM 1628 C C . ASN A 1 199 ? 5.938 10.927 -5.361 1.00 96.25 199 ASN A C 1
ATOM 1630 O O . ASN A 1 199 ? 6.523 11.059 -6.444 1.00 96.25 199 ASN A O 1
ATOM 1634 N N . LEU A 1 200 ? 5.257 9.837 -5.041 1.00 96.38 200 LEU A N 1
ATOM 1635 C CA . LEU A 1 200 ? 5.158 8.672 -5.902 1.00 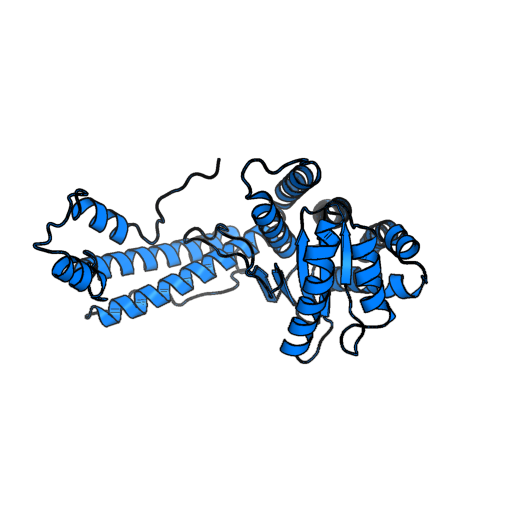96.38 200 LEU A CA 1
ATOM 1636 C C . LEU A 1 200 ? 3.725 8.159 -5.901 1.00 96.38 200 LEU A C 1
ATOM 1638 O O . LEU A 1 200 ? 3.172 7.847 -4.858 1.00 96.38 200 LEU A O 1
ATOM 1642 N N . VAL A 1 201 ? 3.161 8.008 -7.086 1.00 97.31 201 VAL A N 1
ATOM 1643 C CA . VAL A 1 201 ? 2.000 7.156 -7.312 1.00 97.31 201 VAL A CA 1
ATOM 1644 C C . VAL A 1 201 ? 2.508 5.774 -7.719 1.00 97.31 201 VAL A C 1
ATOM 1646 O O . VAL A 1 201 ? 3.396 5.678 -8.565 1.00 97.31 201 VAL A O 1
ATOM 1649 N N . CYS A 1 202 ? 1.977 4.703 -7.140 1.00 98.12 202 CYS A N 1
ATOM 1650 C CA . CYS A 1 202 ? 2.253 3.340 -7.585 1.00 98.12 202 CYS A CA 1
ATOM 1651 C C . CYS A 1 202 ? 0.968 2.722 -8.134 1.00 98.12 202 CYS A C 1
ATOM 1653 O O . CYS A 1 202 ? -0.054 2.746 -7.459 1.00 98.12 202 CYS A O 1
ATOM 1655 N N . GLU A 1 203 ? 1.052 2.181 -9.345 1.00 98.50 203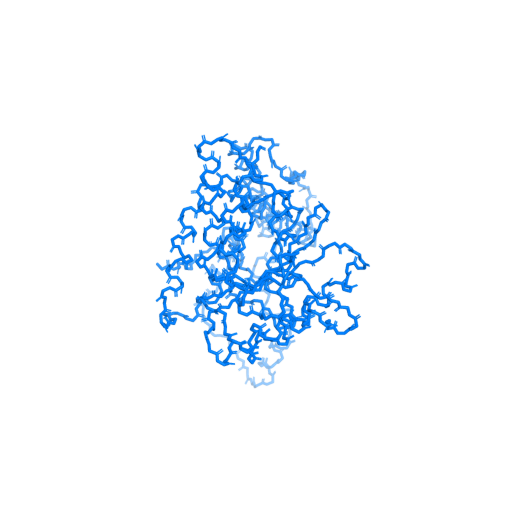 GLU A N 1
ATOM 1656 C CA . GLU A 1 203 ? -0.046 1.536 -10.070 1.00 98.50 203 GLU A CA 1
ATOM 1657 C C . GLU A 1 203 ? 0.393 0.115 -10.404 1.00 98.50 203 GLU A C 1
ATOM 1659 O O . GLU A 1 203 ? 1.496 -0.100 -10.925 1.00 98.50 203 GLU A O 1
ATOM 1664 N N . VAL A 1 204 ? -0.436 -0.875 -10.102 1.00 98.19 204 VAL A N 1
ATOM 1665 C CA . VAL A 1 204 ? -0.078 -2.281 -10.244 1.00 98.19 204 VAL A CA 1
ATOM 1666 C C . VAL A 1 204 ? -1.139 -3.049 -11.007 1.00 98.19 204 VAL A C 1
ATOM 1668 O O . VAL A 1 204 ? -2.336 -2.892 -10.826 1.00 98.19 204 VAL A O 1
ATOM 1671 N N . THR A 1 205 ? -0.705 -3.963 -11.868 1.00 96.88 205 THR A N 1
ATOM 1672 C CA . THR A 1 205 ? -1.653 -4.763 -12.643 1.00 96.88 205 THR A CA 1
ATOM 1673 C C . THR A 1 205 ? -1.119 -6.155 -12.913 1.00 96.88 205 THR A C 1
ATOM 1675 O O . THR A 1 205 ? 0.074 -6.365 -13.124 1.00 96.88 205 THR A O 1
ATOM 1678 N N . LEU A 1 206 ? -2.014 -7.142 -12.954 1.00 96.00 206 LEU A N 1
ATOM 1679 C CA . LEU A 1 206 ? -1.692 -8.498 -13.413 1.00 96.00 206 LEU A CA 1
ATOM 1680 C C . LEU A 1 206 ? -2.022 -8.713 -14.897 1.00 96.00 206 LEU A C 1
ATOM 1682 O O . LEU A 1 206 ? -1.771 -9.805 -15.421 1.00 96.00 206 LEU A O 1
ATOM 1686 N N . LEU A 1 207 ? -2.571 -7.699 -15.577 1.00 95.19 207 LEU A N 1
ATOM 1687 C CA . LEU A 1 207 ? -2.873 -7.742 -17.006 1.00 95.19 207 LEU A CA 1
ATOM 1688 C C . LEU A 1 207 ? -1.576 -7.821 -17.822 1.00 95.19 207 LEU A C 1
ATOM 1690 O O . LEU A 1 207 ? -0.556 -7.238 -17.456 1.00 95.19 207 LEU A O 1
ATOM 1694 N N . LYS A 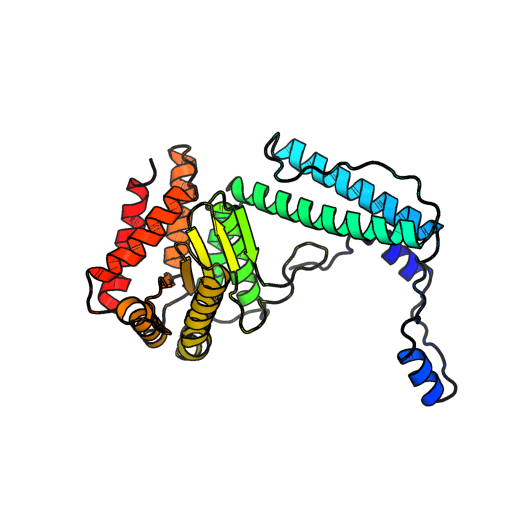1 208 ? -1.606 -8.569 -18.931 1.00 93.19 208 LYS A N 1
ATOM 1695 C CA . LYS A 1 208 ? -0.409 -8.885 -19.743 1.00 93.19 208 LYS A CA 1
ATOM 1696 C C . LYS A 1 208 ? -0.560 -8.539 -21.227 1.00 93.19 208 LYS A C 1
ATOM 1698 O O . LYS A 1 208 ? 0.423 -8.586 -21.964 1.00 93.19 208 LYS A O 1
ATOM 1703 N N . GLY A 1 209 ? -1.780 -8.278 -21.696 1.00 93.19 209 GLY A N 1
ATOM 1704 C CA . GLY A 1 209 ? -2.101 -8.156 -23.114 1.00 93.19 209 GLY A CA 1
ATOM 1705 C C . GLY A 1 209 ? -2.676 -6.793 -23.486 1.00 93.19 209 GLY A C 1
ATOM 1706 O O . GLY A 1 209 ? -2.388 -5.772 -22.871 1.00 93.19 209 GLY A O 1
ATOM 1707 N N . ARG A 1 210 ? -3.520 -6.786 -24.523 1.00 95.12 210 ARG A N 1
ATOM 1708 C CA . ARG A 1 210 ? -4.227 -5.579 -24.990 1.00 95.12 210 ARG A CA 1
ATOM 1709 C C . ARG A 1 210 ? -5.173 -4.994 -23.942 1.00 95.12 210 ARG A C 1
ATOM 1711 O O . ARG A 1 210 ? -5.430 -3.798 -23.954 1.00 95.12 210 ARG A O 1
ATOM 1718 N N . ASP A 1 211 ? -5.673 -5.842 -23.054 1.00 96.00 211 ASP A N 1
ATOM 1719 C CA . ASP A 1 211 ? -6.435 -5.462 -21.870 1.00 96.00 211 ASP A CA 1
ATOM 1720 C C . ASP A 1 211 ? -5.628 -4.576 -20.918 1.00 96.00 211 ASP A C 1
ATOM 1722 O O . ASP A 1 211 ? -6.194 -3.640 -20.366 1.00 96.00 211 ASP A O 1
ATOM 1726 N N . GLN A 1 212 ? -4.318 -4.801 -20.775 1.00 97.62 212 GLN A N 1
ATOM 1727 C CA . GLN A 1 212 ? -3.452 -3.903 -20.009 1.00 97.62 212 GLN A CA 1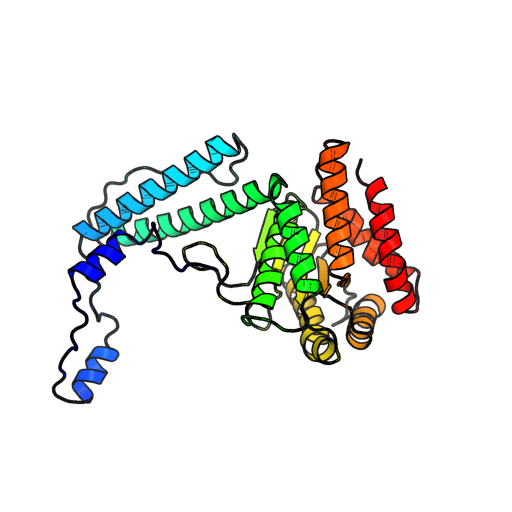
ATOM 1728 C C . GLN A 1 212 ? -3.455 -2.500 -20.618 1.00 97.62 212 GLN A C 1
ATOM 1730 O O . GLN A 1 212 ? -3.657 -1.520 -19.920 1.00 97.62 212 GLN A O 1
ATOM 1735 N N . TRP A 1 213 ? -3.279 -2.387 -21.935 1.00 97.62 213 TRP A N 1
ATOM 1736 C CA . TRP A 1 213 ? -3.300 -1.077 -22.588 1.00 97.62 213 TRP A CA 1
ATOM 1737 C C . TRP A 1 213 ? -4.658 -0.383 -22.434 1.00 97.62 213 TRP A C 1
ATOM 1739 O O . TRP A 1 213 ? -4.710 0.804 -22.123 1.00 97.62 213 TRP A O 1
ATOM 1749 N N . TYR A 1 214 ? -5.747 -1.132 -22.620 1.00 96.94 214 TYR A N 1
ATOM 1750 C CA . TYR A 1 214 ? -7.102 -0.599 -22.525 1.00 96.94 214 TYR A CA 1
ATOM 1751 C C . TYR A 1 214 ? -7.448 -0.105 -21.113 1.00 96.94 214 TYR A C 1
ATOM 1753 O O . TYR A 1 214 ? -8.024 0.972 -20.980 1.00 96.94 214 TYR A O 1
ATOM 1761 N N . ASN A 1 215 ? -7.098 -0.874 -20.077 1.00 96.50 215 ASN A N 1
ATOM 1762 C CA . ASN A 1 215 ? -7.469 -0.554 -18.698 1.00 96.50 215 ASN A CA 1
ATOM 1763 C C . ASN A 1 215 ? -6.457 0.354 -17.993 1.00 96.50 215 ASN A C 1
ATOM 1765 O O . ASN A 1 215 ? -6.866 1.137 -17.153 1.00 96.50 215 ASN A O 1
ATOM 1769 N N . GLU A 1 216 ? -5.174 0.302 -18.353 1.00 97.69 216 GLU A N 1
ATOM 1770 C CA . GLU A 1 216 ? -4.123 1.021 -17.617 1.00 97.69 216 GLU A CA 1
ATOM 1771 C C . GLU A 1 216 ? -3.561 2.214 -18.390 1.00 97.69 216 GLU A C 1
ATOM 1773 O O . GLU A 1 216 ? -3.087 3.175 -17.796 1.00 97.69 216 GLU A O 1
ATOM 1778 N N . GLY A 1 217 ? -3.605 2.190 -19.727 1.00 95.50 217 GLY A N 1
ATOM 1779 C CA . GLY A 1 217 ? -2.898 3.170 -20.551 1.00 95.50 217 GLY A CA 1
ATOM 1780 C C . GLY A 1 217 ? -3.312 4.610 -20.250 1.00 95.50 217 GLY A C 1
ATOM 1781 O O . GLY A 1 217 ? -2.473 5.437 -19.905 1.00 95.50 217 GLY A O 1
ATOM 1782 N N . GLN A 1 218 ? -4.606 4.915 -20.376 1.00 96.31 218 GLN A N 1
ATOM 1783 C CA . GLN A 1 218 ? -5.122 6.258 -20.098 1.00 96.31 218 GLN A CA 1
ATOM 1784 C C . GLN A 1 218 ? -5.380 6.519 -18.605 1.00 96.31 218 GLN A C 1
ATOM 1786 O O . GLN A 1 218 ? -5.039 7.618 -18.165 1.00 96.31 218 GLN A O 1
ATOM 1791 N N . PRO A 1 219 ? -5.935 5.576 -17.816 1.00 97.38 219 PRO A N 1
ATOM 1792 C CA . PRO A 1 219 ? -6.164 5.811 -16.391 1.00 97.38 219 PRO A CA 1
ATOM 1793 C C . PRO A 1 219 ? -4.893 6.157 -15.613 1.00 97.38 219 PRO A C 1
ATOM 1795 O O . PRO A 1 219 ? -4.893 7.187 -14.955 1.00 97.38 219 PRO A O 1
ATOM 1798 N N . VAL A 1 220 ? -3.781 5.435 -15.803 1.00 98.38 220 VAL A N 1
ATOM 1799 C CA . VAL A 1 220 ? -2.507 5.727 -15.111 1.00 98.38 220 VAL A CA 1
ATOM 1800 C C . VAL A 1 220 ? -1.988 7.136 -15.426 1.00 98.38 220 VAL A C 1
ATOM 1802 O O . VAL A 1 220 ? -1.568 7.873 -14.534 1.00 98.38 220 VAL A O 1
ATOM 1805 N N . MET A 1 221 ? -2.044 7.558 -16.697 1.00 98.19 221 MET A N 1
ATOM 1806 C CA . MET A 1 221 ? -1.662 8.927 -17.074 1.00 98.19 221 MET A CA 1
ATOM 1807 C C . MET A 1 221 ? -2.572 9.963 -16.407 1.00 98.19 221 MET A C 1
ATOM 1809 O O . MET A 1 221 ? -2.091 11.001 -15.959 1.00 98.19 221 MET A O 1
ATOM 1813 N N . ARG A 1 222 ? -3.877 9.691 -16.326 1.00 97.69 222 ARG A N 1
ATOM 1814 C CA . ARG A 1 222 ? -4.840 10.596 -15.696 1.00 97.69 222 ARG A CA 1
ATOM 1815 C C . ARG A 1 222 ? -4.614 10.691 -14.191 1.00 97.69 222 ARG A C 1
ATOM 1817 O O . ARG A 1 222 ? -4.462 11.792 -13.688 1.00 97.69 222 ARG A O 1
ATOM 1824 N N . HIS A 1 223 ? -4.478 9.560 -13.504 1.00 97.62 223 HIS A N 1
ATOM 1825 C CA . HIS A 1 223 ? -4.243 9.512 -12.063 1.00 97.62 223 HIS A CA 1
ATOM 1826 C C . HIS A 1 223 ? -2.976 10.279 -11.670 1.00 97.62 223 HIS A C 1
ATOM 1828 O O . HIS A 1 223 ? -3.012 11.085 -10.745 1.00 97.62 223 HIS A O 1
ATOM 1834 N N . LEU A 1 224 ? -1.871 10.119 -12.414 1.00 97.50 224 LEU A N 1
ATOM 1835 C CA . LEU A 1 224 ? -0.659 10.907 -12.166 1.00 97.50 224 LEU A CA 1
ATOM 1836 C C . LEU A 1 224 ? -0.889 12.413 -12.390 1.00 97.50 224 LEU A C 1
ATOM 1838 O O . LEU A 1 224 ? -0.363 13.225 -11.634 1.00 97.50 224 LEU A O 1
ATOM 1842 N N . ARG A 1 225 ? -1.649 12.805 -13.420 1.00 96.75 225 ARG A N 1
ATOM 1843 C CA . ARG A 1 225 ? -1.971 14.217 -13.691 1.00 96.75 225 ARG A CA 1
ATOM 1844 C C . ARG A 1 225 ? -2.837 14.812 -12.578 1.00 96.75 225 ARG A C 1
ATOM 1846 O O . ARG A 1 225 ? -2.467 15.857 -12.051 1.00 96.75 225 ARG A O 1
ATOM 1853 N N . ASP A 1 226 ? -3.904 14.127 -12.184 1.00 96.31 226 ASP A N 1
ATOM 1854 C CA . ASP A 1 226 ? -4.800 14.545 -11.100 1.00 96.31 226 ASP A CA 1
ATOM 1855 C C . ASP A 1 226 ? -4.027 14.672 -9.775 1.00 96.31 226 ASP A C 1
ATOM 1857 O O . ASP A 1 226 ? -4.175 15.645 -9.031 1.00 96.31 226 ASP A O 1
ATOM 1861 N N . PHE A 1 227 ? -3.125 13.723 -9.508 1.00 95.62 227 PHE A N 1
ATOM 1862 C CA . PHE A 1 227 ? -2.233 13.752 -8.353 1.00 95.62 227 PHE A CA 1
ATOM 1863 C C . PHE A 1 227 ? -1.264 14.948 -8.388 1.00 95.62 227 PHE A C 1
ATOM 1865 O O . PHE A 1 227 ? -1.100 15.643 -7.385 1.00 95.62 227 PHE A O 1
ATOM 1872 N N . GLU A 1 228 ? -0.642 15.220 -9.541 1.00 95.38 228 GLU A N 1
ATOM 1873 C CA . GLU A 1 228 ? 0.242 16.374 -9.752 1.00 95.38 228 GLU A CA 1
ATOM 1874 C C . GLU A 1 228 ? -0.479 17.711 -9.527 1.00 95.38 228 GLU A C 1
ATOM 1876 O O . GLU A 1 228 ? 0.106 18.632 -8.957 1.00 95.38 228 GLU A O 1
ATOM 1881 N N . GLU A 1 229 ? -1.729 17.825 -9.977 1.00 94.19 229 GLU A N 1
ATOM 1882 C CA . GLU A 1 229 ? -2.548 19.030 -9.817 1.00 94.19 229 GLU A CA 1
ATOM 1883 C C . GLU A 1 229 ? -3.002 19.236 -8.376 1.00 94.19 229 GLU A C 1
ATOM 1885 O O . GLU A 1 229 ? -3.005 20.365 -7.897 1.00 94.19 229 GLU A O 1
ATOM 1890 N N . ARG A 1 230 ? -3.310 18.158 -7.648 1.00 94.00 230 ARG A N 1
ATOM 1891 C CA . ARG A 1 230 ? -3.716 18.241 -6.240 1.00 94.00 230 ARG A CA 1
ATOM 1892 C C . ARG A 1 230 ? -2.607 18.748 -5.311 1.00 94.00 230 ARG A C 1
ATOM 1894 O O . ARG A 1 230 ? -2.918 19.313 -4.267 1.00 94.00 230 ARG A O 1
ATOM 1901 N N . LEU A 1 231 ? -1.335 18.526 -5.650 1.00 88.06 231 LEU A N 1
ATOM 1902 C CA . LEU A 1 231 ? -0.192 18.890 -4.798 1.00 88.06 231 LEU A CA 1
ATOM 1903 C C . LEU A 1 231 ? 0.464 20.232 -5.149 1.00 88.06 231 LEU A C 1
ATOM 1905 O O . LEU A 1 231 ? 1.357 20.669 -4.423 1.00 88.06 231 LEU A O 1
ATOM 1909 N N . ASP A 1 232 ? 0.043 20.879 -6.240 1.00 70.69 232 ASP A N 1
ATOM 1910 C CA . ASP A 1 232 ? 0.514 22.173 -6.767 1.00 70.69 232 ASP A CA 1
ATOM 1911 C C . ASP A 1 232 ? 2.019 22.289 -7.113 1.00 70.69 232 ASP A C 1
ATOM 1913 O O . ASP A 1 232 ? 2.405 23.124 -7.937 1.00 70.69 232 ASP A O 1
ATOM 1917 N N . SER A 1 233 ? 2.906 21.475 -6.533 1.00 73.31 233 SER A N 1
ATOM 1918 C CA . SER A 1 233 ? 4.347 21.479 -6.803 1.00 73.31 233 SER A CA 1
ATOM 1919 C C . SER A 1 233 ? 5.042 20.203 -6.313 1.00 73.31 233 SER A C 1
ATOM 1921 O O . SER A 1 233 ? 4.505 19.444 -5.512 1.00 73.31 233 SER A O 1
ATOM 1923 N N . GLY A 1 234 ? 6.267 19.975 -6.790 1.00 82.12 234 GLY A N 1
ATOM 1924 C CA . GLY A 1 234 ? 7.109 18.858 -6.363 1.00 82.12 234 GLY A CA 1
ATOM 1925 C C . GLY A 1 234 ? 7.458 17.895 -7.491 1.00 82.12 234 GLY A C 1
ATOM 1926 O O . GLY A 1 234 ? 6.909 17.936 -8.593 1.00 82.12 234 GLY A O 1
ATOM 1927 N N . ASP A 1 235 ? 8.435 17.038 -7.215 1.00 93.94 235 ASP A N 1
ATOM 1928 C CA . ASP A 1 235 ? 8.800 15.962 -8.120 1.00 93.94 235 ASP A CA 1
ATOM 1929 C C . ASP A 1 235 ? 7.806 14.808 -7.953 1.00 93.94 235 ASP A C 1
ATOM 1931 O O . ASP A 1 235 ? 7.902 14.068 -6.982 1.00 93.94 235 ASP A O 1
ATOM 1935 N N . ASN A 1 236 ? 6.877 14.643 -8.892 1.00 97.00 236 ASN A N 1
ATOM 1936 C CA . ASN A 1 236 ? 5.897 13.556 -8.862 1.00 97.00 236 ASN A CA 1
ATOM 1937 C C . ASN A 1 236 ? 6.302 12.464 -9.856 1.00 97.00 236 ASN A C 1
ATOM 1939 O O . ASN A 1 236 ? 6.621 12.757 -11.011 1.00 97.00 236 ASN A O 1
ATOM 1943 N N . TYR A 1 237 ? 6.331 11.219 -9.396 1.00 98.19 237 TYR A N 1
ATOM 1944 C CA . TYR A 1 237 ? 6.648 10.041 -10.200 1.00 98.19 237 TYR A CA 1
ATOM 1945 C C . TYR A 1 237 ? 5.454 9.089 -10.214 1.00 98.19 237 TYR A C 1
ATOM 1947 O O . TYR A 1 237 ? 4.663 9.073 -9.276 1.00 98.19 237 TYR A O 1
ATOM 1955 N N . CYS A 1 238 ? 5.352 8.264 -11.252 1.00 98.50 238 CYS A N 1
ATOM 1956 C CA . CYS A 1 238 ? 4.467 7.105 -11.253 1.00 98.50 238 CYS A CA 1
ATOM 1957 C C . CYS A 1 238 ? 5.302 5.845 -11.468 1.00 98.50 238 CYS A C 1
ATOM 1959 O O . CYS A 1 238 ? 6.021 5.753 -12.462 1.00 98.50 238 CYS A O 1
ATOM 1961 N N . LEU A 1 239 ? 5.219 4.886 -10.552 1.00 98.50 239 LEU A N 1
ATOM 1962 C CA . LEU A 1 239 ? 5.782 3.553 -10.712 1.00 98.50 239 LEU A CA 1
ATOM 1963 C C . LEU A 1 239 ? 4.665 2.614 -11.163 1.00 98.50 239 LEU A C 1
ATOM 1965 O O . LEU A 1 239 ? 3.737 2.349 -10.411 1.00 98.50 239 LEU A O 1
ATOM 1969 N N . PHE A 1 240 ? 4.765 2.111 -12.389 1.00 98.75 240 PHE A N 1
ATOM 1970 C CA . PHE A 1 240 ? 3.807 1.157 -12.936 1.00 98.75 240 PHE A CA 1
ATOM 1971 C C . PHE A 1 240 ? 4.410 -0.248 -12.911 1.00 98.75 240 PHE A C 1
ATOM 1973 O O . PHE A 1 240 ? 5.432 -0.478 -13.561 1.00 98.75 240 PHE A O 1
ATOM 1980 N N . ILE A 1 241 ? 3.799 -1.185 -12.182 1.00 98.69 241 ILE A N 1
ATOM 1981 C CA . ILE A 1 241 ? 4.337 -2.535 -11.969 1.00 98.69 241 ILE A CA 1
ATOM 1982 C C . ILE A 1 241 ? 3.413 -3.590 -12.576 1.00 98.69 241 ILE A C 1
ATOM 1984 O O . ILE A 1 241 ? 2.252 -3.722 -12.195 1.00 98.69 241 ILE A O 1
ATOM 1988 N N . ALA A 1 242 ? 3.948 -4.412 -13.479 1.00 98.06 242 ALA A N 1
ATOM 1989 C CA . ALA A 1 242 ? 3.189 -5.504 -14.090 1.00 98.06 242 ALA A CA 1
ATOM 1990 C C . ALA A 1 242 ? 4.050 -6.746 -14.366 1.00 98.06 242 ALA A C 1
ATOM 1992 O O . ALA A 1 242 ? 5.268 -6.645 -14.455 1.00 98.06 242 ALA A O 1
ATOM 1993 N N . PRO A 1 243 ? 3.474 -7.944 -14.570 1.00 97.19 243 PRO A N 1
ATOM 1994 C CA . PRO A 1 243 ? 4.239 -9.116 -15.004 1.00 97.19 243 PRO A CA 1
ATOM 1995 C C . PRO A 1 243 ? 5.028 -8.888 -16.303 1.00 97.19 243 PRO A C 1
ATOM 1997 O O . PRO A 1 243 ? 6.122 -9.412 -16.480 1.00 97.19 243 PRO A O 1
ATOM 2000 N N . ILE A 1 244 ? 4.449 -8.118 -17.225 1.00 96.69 244 ILE A N 1
ATOM 2001 C CA . ILE A 1 244 ? 5.032 -7.711 -18.505 1.00 96.69 244 ILE A CA 1
ATOM 2002 C C . ILE A 1 244 ? 4.451 -6.352 -18.881 1.00 96.69 244 ILE A C 1
ATOM 2004 O O . ILE A 1 244 ? 3.279 -6.095 -18.614 1.00 96.69 244 ILE A O 1
ATOM 2008 N N . ILE A 1 245 ? 5.237 -5.502 -19.535 1.00 98.00 245 ILE A N 1
ATOM 2009 C CA . ILE A 1 245 ? 4.742 -4.241 -20.090 1.00 98.00 245 ILE A CA 1
ATOM 2010 C C . ILE A 1 245 ? 4.322 -4.486 -21.539 1.00 98.00 245 ILE A C 1
ATOM 2012 O O . ILE A 1 245 ? 5.153 -4.768 -22.402 1.00 98.00 245 ILE A O 1
ATOM 2016 N N . HIS A 1 246 ? 3.023 -4.413 -21.819 1.00 98.06 246 HIS A N 1
ATOM 2017 C CA . HIS A 1 246 ? 2.514 -4.567 -23.175 1.00 98.06 246 HIS A CA 1
ATOM 2018 C C . HIS A 1 246 ? 2.982 -3.398 -24.053 1.00 98.06 246 HIS A C 1
ATOM 2020 O O . HIS A 1 246 ? 2.958 -2.241 -23.635 1.00 98.06 246 HIS A O 1
ATOM 2026 N N . ARG A 1 247 ? 3.363 -3.687 -25.304 1.00 97.81 247 ARG A N 1
ATOM 2027 C CA . ARG A 1 247 ? 3.907 -2.692 -26.251 1.00 97.81 247 ARG A CA 1
ATOM 2028 C C . ARG A 1 247 ? 3.045 -1.439 -26.412 1.00 97.81 247 ARG A C 1
ATOM 2030 O O . ARG A 1 247 ? 3.582 -0.344 -26.535 1.00 97.81 247 ARG A O 1
ATOM 2037 N N . ASP A 1 248 ? 1.722 -1.580 -26.426 1.00 97.88 248 ASP A N 1
ATOM 2038 C CA . ASP A 1 248 ? 0.826 -0.437 -26.633 1.00 97.88 248 ASP A CA 1
ATOM 2039 C C . ASP A 1 248 ? 0.689 0.396 -25.343 1.00 97.88 248 ASP A C 1
ATOM 2041 O O . ASP A 1 248 ? 0.623 1.623 -25.412 1.00 97.88 248 ASP A O 1
ATOM 2045 N N . THR A 1 249 ? 0.764 -0.239 -24.165 1.00 98.38 249 THR A N 1
ATOM 2046 C CA . THR A 1 249 ? 0.872 0.445 -22.863 1.00 98.38 249 THR A CA 1
ATOM 2047 C C . THR A 1 249 ? 2.174 1.239 -22.797 1.00 98.38 249 THR A C 1
ATOM 2049 O O . THR A 1 249 ? 2.157 2.437 -22.530 1.00 98.38 249 THR A O 1
ATOM 2052 N N . LEU A 1 250 ? 3.296 0.597 -23.148 1.00 98.38 250 LEU A N 1
ATOM 2053 C CA . LEU A 1 250 ? 4.610 1.235 -23.180 1.00 98.38 250 LEU A CA 1
ATOM 2054 C C . LEU A 1 250 ? 4.623 2.457 -24.101 1.00 98.38 250 LEU A C 1
ATOM 2056 O O . LEU A 1 250 ? 5.069 3.524 -23.695 1.00 98.38 250 LEU A O 1
ATOM 2060 N N . ASN A 1 251 ? 4.120 2.325 -25.330 1.00 98.06 251 ASN A N 1
ATOM 2061 C CA . ASN A 1 251 ? 4.089 3.447 -26.267 1.00 98.06 251 ASN A CA 1
ATOM 2062 C C . ASN A 1 251 ? 3.139 4.565 -25.815 1.00 98.06 251 ASN A C 1
ATOM 2064 O O . ASN A 1 251 ? 3.417 5.732 -26.076 1.00 98.06 251 ASN A O 1
ATOM 2068 N N . THR A 1 252 ? 2.065 4.233 -25.095 1.00 97.88 252 THR A N 1
ATOM 2069 C CA . THR A 1 252 ? 1.179 5.232 -24.481 1.00 97.88 252 THR A CA 1
ATOM 2070 C C . THR A 1 252 ? 1.932 6.050 -23.426 1.00 97.88 252 THR A C 1
ATOM 2072 O O . THR A 1 252 ? 1.981 7.275 -23.529 1.00 97.88 252 THR A O 1
ATOM 2075 N N . PHE A 1 253 ? 2.614 5.390 -22.483 1.00 98.38 253 PHE A N 1
ATOM 2076 C CA . PHE A 1 253 ? 3.438 6.073 -21.477 1.00 98.38 253 PHE A CA 1
ATOM 2077 C C . PHE A 1 253 ? 4.612 6.830 -22.103 1.00 98.38 253 PHE A C 1
ATOM 2079 O O . PHE A 1 253 ? 4.920 7.950 -21.710 1.00 98.38 253 PHE A O 1
ATOM 2086 N N . TRP A 1 254 ? 5.252 6.271 -23.130 1.00 98.12 254 TRP A N 1
ATOM 2087 C CA . TRP A 1 254 ? 6.349 6.932 -23.834 1.00 98.12 254 TRP A CA 1
ATOM 2088 C C . TRP A 1 254 ? 5.940 8.288 -24.410 1.00 98.12 254 TRP A C 1
ATOM 2090 O O . TRP A 1 254 ? 6.688 9.263 -24.300 1.00 98.12 254 TRP A O 1
ATOM 2100 N N . MET A 1 255 ? 4.734 8.373 -24.978 1.00 97.31 255 MET A N 1
ATOM 2101 C CA . MET A 1 255 ? 4.201 9.631 -25.491 1.00 97.31 255 MET A CA 1
ATOM 2102 C C . MET A 1 255 ? 4.026 10.672 -24.382 1.00 97.31 255 MET A C 1
ATOM 2104 O O . MET A 1 255 ? 4.446 11.816 -24.573 1.00 97.31 255 MET A O 1
ATOM 2108 N N . SER A 1 256 ? 3.498 10.301 -23.212 1.00 97.31 256 SER A N 1
ATOM 2109 C CA . SER A 1 256 ? 3.353 11.255 -22.102 1.00 97.31 256 SER A CA 1
ATOM 2110 C C . SER A 1 256 ? 4.691 11.671 -21.487 1.00 97.31 256 SER A C 1
ATOM 2112 O O . SER A 1 256 ? 4.859 12.825 -21.087 1.00 97.31 256 SER A O 1
ATOM 2114 N N . ILE A 1 257 ? 5.684 10.782 -21.489 1.00 97.06 257 ILE A N 1
ATOM 2115 C CA . ILE A 1 257 ? 7.047 11.080 -21.032 1.00 97.06 257 ILE A CA 1
ATOM 2116 C C . ILE A 1 257 ? 7.751 12.048 -21.992 1.00 97.06 257 ILE A C 1
ATOM 2118 O O . ILE A 1 257 ? 8.399 13.008 -21.567 1.00 97.06 257 ILE A O 1
ATOM 2122 N N . LYS A 1 258 ? 7.639 11.828 -23.308 1.00 97.00 258 LYS A N 1
ATOM 2123 C CA . LYS A 1 258 ? 8.374 12.611 -24.315 1.00 97.00 258 LYS A CA 1
ATOM 2124 C C . LYS A 1 258 ? 7.685 13.898 -24.720 1.00 97.00 258 LYS A C 1
ATOM 2126 O O . LYS A 1 258 ? 8.351 14.936 -24.778 1.00 97.00 258 LYS A O 1
ATOM 2131 N N . MET A 1 259 ? 6.392 13.817 -25.006 1.00 96.00 259 MET A N 1
ATOM 2132 C CA . MET A 1 259 ? 5.594 14.899 -25.583 1.00 96.00 259 MET A CA 1
ATOM 2133 C C . MET A 1 259 ? 4.678 15.553 -24.552 1.00 96.00 259 MET A C 1
ATOM 2135 O O . MET A 1 259 ? 4.379 16.738 -24.676 1.00 96.00 259 MET A O 1
ATOM 2139 N N . GLY A 1 260 ? 4.294 14.813 -23.513 1.00 96.12 260 GLY A N 1
ATOM 2140 C CA . GLY A 1 260 ? 3.414 15.292 -22.457 1.00 96.12 260 GLY A CA 1
ATOM 2141 C C . GLY A 1 260 ? 1.994 14.759 -22.539 1.00 96.12 260 GLY A C 1
ATOM 2142 O O . GLY A 1 260 ? 1.562 14.206 -23.548 1.00 96.12 260 GLY A O 1
ATOM 2143 N N . TYR A 1 261 ? 1.283 14.940 -21.434 1.00 97.19 261 TYR A N 1
ATOM 2144 C CA . TYR A 1 261 ? -0.128 14.643 -21.250 1.00 97.19 261 TYR A CA 1
ATOM 2145 C C . TYR A 1 261 ? -0.754 15.847 -20.544 1.00 97.19 261 TYR A C 1
ATOM 2147 O O . TYR A 1 261 ? -0.252 16.284 -19.504 1.00 97.19 261 TYR A O 1
ATOM 2155 N N . GLU A 1 262 ? -1.786 16.426 -21.163 1.00 96.25 262 GLU A N 1
ATOM 2156 C CA . GLU A 1 262 ? -2.456 17.646 -20.682 1.00 96.25 262 GLU A CA 1
ATOM 2157 C C . GLU A 1 262 ? -1.477 18.821 -20.467 1.00 96.25 262 GLU A C 1
ATOM 2159 O O . GLU A 1 262 ? -1.483 19.534 -19.470 1.00 96.25 262 GLU A O 1
ATOM 2164 N N . GLY A 1 263 ? -0.584 19.018 -21.445 1.00 93.81 263 GLY A N 1
ATOM 2165 C CA . GLY A 1 263 ? 0.308 20.181 -21.515 1.00 93.81 263 GLY A CA 1
ATOM 2166 C C . GLY A 1 263 ? 1.629 20.061 -20.749 1.00 93.81 263 GLY A C 1
ATOM 2167 O O . GLY A 1 263 ? 2.489 20.926 -20.916 1.00 93.81 263 GLY A O 1
ATOM 2168 N N . LYS A 1 264 ? 1.847 18.998 -19.961 1.00 94.81 264 LYS A N 1
ATOM 2169 C CA . LYS A 1 264 ? 3.111 18.770 -19.233 1.00 94.81 264 LYS A CA 1
ATOM 2170 C C . LYS A 1 264 ? 3.618 17.336 -19.402 1.00 94.81 264 LYS A C 1
ATOM 2172 O O . LYS A 1 264 ? 2.842 16.398 -19.563 1.00 94.81 264 LYS A O 1
ATOM 2177 N N . LYS A 1 265 ? 4.943 17.166 -19.372 1.00 96.81 265 LYS A N 1
ATOM 2178 C CA . LYS A 1 265 ? 5.592 15.844 -19.390 1.00 96.81 265 LYS A CA 1
ATOM 2179 C C . LYS A 1 265 ? 5.310 15.087 -18.102 1.00 96.81 265 LYS A C 1
ATOM 2181 O O . LYS A 1 265 ? 5.291 15.697 -17.039 1.00 96.81 265 LYS A O 1
ATOM 2186 N N . GLN A 1 266 ? 5.147 13.776 -18.221 1.00 97.38 266 GLN A N 1
ATOM 2187 C CA . GLN A 1 266 ? 4.939 12.882 -17.087 1.00 97.38 266 GLN A CA 1
ATOM 2188 C C . GLN A 1 266 ? 6.184 12.051 -16.786 1.00 97.38 266 GLN A C 1
ATOM 2190 O O . GLN A 1 266 ? 7.027 11.826 -17.656 1.00 97.38 266 GLN A O 1
ATOM 2195 N N . ARG A 1 267 ? 6.298 11.584 -15.541 1.00 97.81 267 ARG A N 1
ATOM 2196 C CA . ARG A 1 267 ? 7.422 10.772 -15.052 1.00 97.81 267 ARG A CA 1
ATOM 2197 C C . ARG A 1 267 ? 6.958 9.362 -14.688 1.00 97.81 267 ARG A C 1
ATOM 2199 O O . ARG A 1 267 ? 7.070 8.938 -13.540 1.00 97.81 267 ARG A O 1
ATOM 2206 N N . ILE A 1 268 ? 6.403 8.662 -15.676 1.00 98.50 268 ILE A N 1
ATOM 2207 C CA . ILE A 1 268 ? 5.947 7.273 -15.539 1.00 98.50 268 ILE A CA 1
ATOM 2208 C C . ILE A 1 268 ? 7.135 6.329 -15.754 1.00 98.50 268 ILE A C 1
ATOM 2210 O O . ILE A 1 268 ? 7.877 6.459 -16.726 1.00 98.50 268 ILE A O 1
ATOM 2214 N N . ILE A 1 269 ? 7.310 5.375 -14.847 1.00 98.56 269 ILE A N 1
ATOM 2215 C CA . ILE A 1 269 ? 8.395 4.399 -14.816 1.00 98.56 269 ILE A CA 1
ATOM 2216 C C . ILE A 1 269 ? 7.755 3.006 -14.863 1.00 98.56 269 ILE A C 1
ATOM 2218 O O . ILE A 1 269 ? 7.259 2.529 -13.841 1.00 98.56 269 ILE A O 1
ATOM 2222 N N . PRO A 1 270 ? 7.729 2.345 -16.031 1.00 98.31 270 PRO A N 1
ATOM 2223 C CA . PRO A 1 270 ? 7.199 0.997 -16.145 1.00 98.31 270 PRO A CA 1
ATOM 2224 C C . PRO A 1 270 ? 8.264 -0.025 -15.730 1.00 98.31 270 PRO A C 1
ATOM 2226 O O . PRO A 1 270 ? 9.297 -0.141 -16.387 1.00 98.31 270 PRO A O 1
ATOM 2229 N N . LEU A 1 271 ? 8.003 -0.790 -14.671 1.00 98.62 271 LEU A N 1
ATOM 2230 C CA . LEU A 1 271 ? 8.824 -1.924 -14.252 1.00 98.62 271 LEU A CA 1
ATOM 2231 C C . LEU A 1 271 ? 8.045 -3.228 -14.378 1.00 98.62 271 LEU A C 1
ATOM 2233 O O . LEU A 1 271 ? 6.860 -3.324 -14.054 1.00 98.62 271 LEU A O 1
ATOM 2237 N N . THR A 1 272 ? 8.737 -4.282 -14.791 1.00 98.50 272 THR A N 1
ATOM 2238 C CA . THR A 1 272 ? 8.205 -5.626 -14.578 1.00 98.50 272 THR A CA 1
ATOM 2239 C C . THR A 1 272 ? 8.247 -5.988 -13.088 1.00 98.50 272 THR A C 1
ATOM 2241 O O . THR A 1 272 ? 9.094 -5.486 -12.348 1.00 98.50 272 THR A O 1
ATOM 2244 N N . ILE A 1 273 ? 7.392 -6.911 -12.636 1.00 98.50 273 ILE A N 1
ATOM 2245 C CA . ILE A 1 273 ? 7.459 -7.445 -11.261 1.00 98.50 273 ILE A CA 1
ATOM 2246 C C . ILE A 1 273 ? 8.859 -8.012 -10.972 1.00 98.50 273 ILE A C 1
ATOM 2248 O O . ILE A 1 273 ? 9.367 -7.860 -9.868 1.00 98.50 273 ILE A O 1
ATOM 2252 N N . GLU A 1 274 ? 9.514 -8.626 -11.961 1.00 98.19 274 GLU A N 1
ATOM 2253 C CA . GLU A 1 274 ? 10.872 -9.161 -11.814 1.00 98.19 274 GLU A CA 1
ATOM 2254 C C . GLU A 1 274 ? 11.924 -8.059 -11.610 1.00 98.19 274 GLU A C 1
ATOM 2256 O O . GLU A 1 274 ? 12.797 -8.188 -10.754 1.00 98.19 274 GLU A O 1
ATOM 2261 N N . GLN A 1 275 ? 11.805 -6.939 -12.327 1.00 98.44 275 GLN A N 1
ATOM 2262 C CA . GLN A 1 275 ? 12.651 -5.762 -12.113 1.00 98.44 275 GLN A CA 1
ATOM 2263 C C . GLN A 1 275 ? 12.408 -5.122 -10.745 1.00 98.44 275 GLN A C 1
ATOM 2265 O O . GLN A 1 275 ? 13.366 -4.763 -10.065 1.00 98.44 275 GLN A O 1
ATOM 2270 N N . TYR A 1 276 ? 11.149 -5.021 -10.314 1.00 98.50 276 TYR A N 1
ATOM 2271 C CA . TYR A 1 276 ? 10.818 -4.516 -8.983 1.00 98.50 276 TYR A CA 1
ATOM 2272 C C . TYR A 1 276 ? 11.373 -5.422 -7.874 1.00 98.50 276 TYR A C 1
ATOM 2274 O O . TYR A 1 276 ? 11.980 -4.934 -6.926 1.00 98.50 276 TYR A O 1
ATOM 2282 N N . ILE A 1 277 ? 11.271 -6.747 -8.027 1.00 98.25 277 ILE A N 1
ATOM 2283 C CA . ILE A 1 277 ? 11.909 -7.708 -7.117 1.00 98.25 277 ILE A CA 1
ATOM 2284 C C . ILE A 1 277 ? 13.419 -7.479 -7.047 1.00 98.25 277 ILE A C 1
ATOM 2286 O O . ILE A 1 277 ? 13.967 -7.470 -5.951 1.00 98.25 277 ILE A O 1
ATOM 2290 N N . ARG A 1 278 ? 14.091 -7.225 -8.175 1.00 98.00 278 ARG A N 1
ATOM 2291 C CA . ARG A 1 278 ? 15.535 -6.950 -8.176 1.00 98.00 278 ARG A CA 1
ATOM 2292 C C . ARG A 1 278 ? 15.900 -5.699 -7.371 1.00 98.00 278 ARG A C 1
ATOM 2294 O O . ARG A 1 278 ? 16.935 -5.684 -6.714 1.00 98.00 278 ARG A O 1
ATOM 2301 N N . VAL A 1 279 ? 15.049 -4.669 -7.379 1.00 97.81 279 VAL A N 1
ATOM 2302 C CA . VAL A 1 279 ? 15.211 -3.493 -6.502 1.00 97.81 279 VAL A CA 1
ATOM 2303 C C . VAL A 1 279 ? 15.144 -3.912 -5.029 1.00 97.81 279 VAL A C 1
ATOM 2305 O O . VAL A 1 279 ? 16.021 -3.534 -4.255 1.00 97.81 279 VAL A O 1
ATOM 2308 N N . LEU A 1 280 ? 14.159 -4.735 -4.649 1.00 97.38 280 LEU A N 1
ATOM 2309 C CA . LEU A 1 280 ? 14.019 -5.251 -3.278 1.00 97.38 280 LEU A CA 1
ATOM 2310 C C . LEU A 1 280 ? 15.206 -6.131 -2.859 1.00 97.38 280 LEU A C 1
ATOM 2312 O O . LEU A 1 280 ? 15.681 -6.031 -1.730 1.00 97.38 280 LEU A O 1
ATOM 2316 N N . GLU A 1 281 ? 15.713 -6.964 -3.768 1.00 96.81 281 GLU A N 1
ATOM 2317 C CA . GLU A 1 281 ? 16.895 -7.800 -3.540 1.00 96.81 281 GLU A CA 1
ATOM 2318 C C . GLU A 1 281 ? 18.148 -6.948 -3.294 1.00 96.81 281 GLU A C 1
ATOM 2320 O O . GLU A 1 281 ? 18.902 -7.249 -2.373 1.00 96.81 281 GLU A O 1
ATOM 2325 N N . ILE A 1 282 ? 18.342 -5.853 -4.043 1.00 96.19 282 ILE A N 1
ATOM 2326 C CA . ILE A 1 282 ? 19.441 -4.899 -3.805 1.00 96.19 282 ILE A CA 1
ATOM 2327 C C . ILE A 1 282 ? 19.313 -4.250 -2.422 1.00 96.19 282 ILE A C 1
ATOM 2329 O O . ILE A 1 282 ? 20.309 -4.129 -1.712 1.00 96.19 282 ILE A O 1
ATOM 2333 N N . VAL A 1 283 ? 18.102 -3.851 -2.020 1.00 94.75 283 VAL A N 1
ATOM 2334 C CA . VAL A 1 283 ? 17.858 -3.264 -0.690 1.00 94.75 283 VAL A CA 1
ATOM 2335 C C . VAL A 1 283 ? 18.208 -4.253 0.420 1.00 94.75 283 VAL A C 1
ATOM 2337 O O . VAL A 1 283 ? 18.881 -3.888 1.384 1.00 94.75 283 VAL A O 1
ATOM 2340 N N . LEU A 1 284 ? 17.786 -5.511 0.275 1.00 94.69 284 LEU A N 1
ATOM 2341 C CA . LEU A 1 284 ? 18.103 -6.564 1.234 1.00 94.69 284 LEU A CA 1
ATOM 2342 C C . LEU A 1 284 ? 19.594 -6.886 1.288 1.00 94.69 284 LEU A C 1
ATOM 2344 O O . LEU A 1 284 ? 20.116 -7.073 2.385 1.00 94.69 284 LEU A O 1
ATOM 2348 N N . ASP A 1 285 ? 20.264 -6.960 0.139 1.00 95.00 285 ASP A N 1
ATOM 2349 C CA . ASP A 1 285 ? 21.706 -7.190 0.061 1.00 95.00 285 ASP A CA 1
ATOM 2350 C C . ASP A 1 285 ? 22.448 -6.082 0.809 1.00 95.00 285 ASP A C 1
ATOM 2352 O O . ASP A 1 285 ? 23.146 -6.370 1.774 1.00 95.00 285 ASP A O 1
ATOM 2356 N N . LYS A 1 286 ? 22.163 -4.811 0.494 1.00 94.69 286 LYS A N 1
ATOM 2357 C CA . LYS A 1 286 ? 22.769 -3.651 1.163 1.00 94.69 286 LYS A CA 1
ATOM 2358 C C . LYS A 1 286 ? 22.573 -3.646 2.673 1.00 94.69 286 LYS A C 1
ATOM 2360 O O . LYS A 1 286 ? 23.524 -3.395 3.413 1.00 94.69 286 LYS A O 1
ATOM 2365 N N . TYR A 1 287 ? 21.374 -3.984 3.135 1.00 93.19 287 TYR A N 1
ATOM 2366 C CA . TYR A 1 287 ? 21.106 -4.078 4.563 1.00 93.19 287 TYR A CA 1
ATOM 2367 C C . TYR A 1 287 ? 21.858 -5.243 5.225 1.00 93.19 287 TYR A C 1
ATOM 2369 O O . TYR A 1 287 ? 22.430 -5.075 6.297 1.00 93.19 287 TYR A O 1
ATOM 2377 N N . LYS A 1 288 ? 21.888 -6.426 4.596 1.00 92.94 288 LYS A N 1
ATOM 2378 C CA . LYS A 1 288 ? 22.499 -7.638 5.170 1.00 92.94 288 LYS A CA 1
ATOM 2379 C C . LYS A 1 288 ? 24.030 -7.643 5.088 1.00 92.94 288 LYS A C 1
ATOM 2381 O O . LYS A 1 288 ? 24.666 -8.209 5.974 1.00 92.94 288 LYS A O 1
ATOM 2386 N N . SER A 1 289 ? 24.621 -7.083 4.032 1.00 93.44 289 SER A N 1
ATOM 2387 C CA . SER A 1 289 ? 26.066 -7.144 3.774 1.00 93.44 289 SER A CA 1
ATOM 2388 C C . SER A 1 289 ? 26.828 -5.918 4.266 1.00 93.44 289 SER A C 1
ATOM 2390 O O . SER A 1 289 ? 27.984 -6.050 4.661 1.00 93.44 289 SER A O 1
ATOM 2392 N N . GLU A 1 290 ? 26.209 -4.737 4.210 1.00 92.88 290 GLU A N 1
ATOM 2393 C CA . GLU A 1 290 ? 26.861 -3.451 4.492 1.00 92.88 290 GLU A CA 1
ATOM 2394 C C . GLU A 1 290 ? 26.206 -2.698 5.666 1.00 92.88 290 GLU A C 1
ATOM 2396 O O . GLU A 1 290 ? 26.696 -1.640 6.045 1.00 92.88 290 GLU A O 1
ATOM 2401 N N . GLU A 1 291 ? 25.118 -3.224 6.249 1.00 91.94 291 GLU A N 1
ATOM 2402 C CA . GLU A 1 291 ? 24.291 -2.545 7.267 1.00 91.94 291 GLU A CA 1
ATOM 2403 C C . GLU A 1 291 ? 23.739 -1.181 6.801 1.00 91.94 291 GLU A C 1
ATOM 2405 O O . GLU A 1 291 ? 23.332 -0.344 7.609 1.00 91.94 291 GLU A O 1
ATOM 2410 N N . ILE A 1 292 ? 23.669 -0.956 5.481 1.00 91.94 292 ILE A N 1
ATOM 2411 C CA . ILE A 1 292 ? 23.151 0.286 4.902 1.00 91.94 292 ILE A CA 1
ATOM 2412 C C . ILE A 1 292 ? 21.641 0.170 4.723 1.00 91.94 292 ILE A C 1
ATOM 2414 O O . ILE A 1 292 ? 21.136 -0.700 4.007 1.00 91.94 292 ILE A O 1
ATOM 2418 N N . ARG A 1 293 ? 20.906 1.096 5.344 1.00 90.75 293 ARG A N 1
ATOM 2419 C CA . ARG A 1 293 ? 19.464 1.230 5.150 1.00 90.75 293 ARG A CA 1
ATOM 2420 C C . ARG A 1 293 ? 19.181 2.135 3.954 1.00 90.75 293 ARG A C 1
ATOM 2422 O O . ARG A 1 293 ? 19.494 3.320 3.985 1.00 90.75 293 ARG A O 1
ATOM 2429 N N . VAL A 1 294 ? 18.543 1.579 2.925 1.00 91.81 294 VAL A N 1
ATOM 2430 C CA . VAL A 1 294 ? 17.963 2.383 1.839 1.00 91.81 294 VAL A CA 1
ATOM 2431 C C . VAL A 1 294 ? 16.874 3.281 2.422 1.00 91.81 294 VAL A C 1
ATOM 2433 O O . VAL A 1 294 ? 16.053 2.823 3.219 1.00 91.81 294 VAL A O 1
ATOM 2436 N N . ASP A 1 295 ? 16.907 4.550 2.027 1.00 91.06 295 ASP A N 1
ATOM 2437 C CA . ASP A 1 295 ? 15.979 5.596 2.449 1.00 91.06 295 ASP A CA 1
ATOM 2438 C C . ASP A 1 295 ? 15.375 6.316 1.230 1.00 91.06 295 ASP A C 1
ATOM 2440 O O . ASP A 1 295 ? 15.688 6.017 0.068 1.00 91.06 295 ASP A O 1
ATOM 2444 N N . ARG A 1 296 ? 14.531 7.321 1.485 1.00 91.88 296 ARG A N 1
ATOM 2445 C CA . ARG A 1 296 ? 13.893 8.118 0.428 1.00 91.88 296 ARG A CA 1
ATOM 2446 C C . ARG A 1 296 ? 14.881 8.788 -0.535 1.00 91.88 296 ARG A C 1
ATOM 2448 O O . ARG A 1 296 ? 14.533 9.025 -1.691 1.00 91.88 296 ARG A O 1
ATOM 2455 N N . THR A 1 297 ? 16.097 9.129 -0.099 1.00 93.38 297 THR A N 1
ATOM 2456 C CA . THR A 1 297 ? 17.080 9.810 -0.958 1.00 93.38 297 THR A CA 1
ATOM 2457 C C . THR A 1 297 ? 17.641 8.849 -1.998 1.00 93.38 297 THR A C 1
ATOM 2459 O O . THR A 1 297 ? 17.669 9.173 -3.188 1.00 93.38 297 THR A O 1
ATOM 2462 N N . HIS A 1 298 ? 17.963 7.627 -1.576 1.00 95.25 298 HIS A N 1
ATOM 2463 C CA . HIS A 1 298 ? 18.379 6.542 -2.455 1.00 95.25 298 HIS A CA 1
ATOM 2464 C C . HIS A 1 298 ? 17.276 6.168 -3.452 1.00 95.25 298 HIS A C 1
ATOM 2466 O O . HIS A 1 298 ? 17.555 6.035 -4.648 1.00 95.25 298 HIS A O 1
ATOM 2472 N N . LEU A 1 299 ? 16.022 6.057 -2.994 1.00 95.25 299 LEU A N 1
ATOM 2473 C CA . LEU A 1 299 ? 14.879 5.783 -3.871 1.00 95.25 299 LEU A CA 1
ATOM 2474 C C . LEU A 1 299 ? 14.681 6.906 -4.899 1.00 95.25 299 LEU A C 1
ATOM 2476 O O . LEU A 1 299 ? 14.529 6.631 -6.091 1.00 95.25 299 LEU A O 1
ATOM 2480 N N . LYS A 1 300 ? 14.762 8.177 -4.479 1.00 95.56 300 LYS A N 1
ATOM 2481 C CA . LYS A 1 300 ? 14.670 9.322 -5.397 1.00 95.56 300 LYS A CA 1
ATOM 2482 C C . LYS A 1 300 ? 15.743 9.259 -6.486 1.00 95.56 300 LYS A C 1
ATOM 2484 O O . LYS A 1 300 ? 15.435 9.528 -7.646 1.00 95.56 300 LYS A O 1
ATOM 2489 N N . VAL A 1 301 ? 16.975 8.874 -6.141 1.00 96.50 301 VAL A N 1
ATOM 2490 C CA . VAL A 1 301 ? 18.068 8.700 -7.113 1.00 96.50 301 VAL A CA 1
ATOM 2491 C C . VAL A 1 301 ? 17.735 7.617 -8.140 1.00 96.50 301 VAL A C 1
ATOM 2493 O O . VAL A 1 301 ? 17.956 7.842 -9.332 1.00 96.50 301 VAL A O 1
ATOM 2496 N N . LEU A 1 302 ? 17.165 6.479 -7.727 1.00 97.50 302 LEU A N 1
ATOM 2497 C CA . LEU A 1 302 ? 16.728 5.431 -8.656 1.00 97.50 302 LEU A CA 1
ATOM 2498 C C . LEU A 1 302 ? 15.651 5.948 -9.616 1.00 97.50 302 LEU A C 1
ATOM 2500 O O . LEU A 1 302 ? 15.813 5.854 -10.835 1.00 97.50 302 LEU A O 1
ATOM 2504 N N . LEU A 1 303 ? 14.577 6.533 -9.073 1.00 97.25 303 LEU A N 1
ATOM 2505 C CA . LEU A 1 303 ? 13.450 7.046 -9.859 1.00 97.25 303 LEU A CA 1
ATOM 2506 C C . LEU A 1 303 ? 13.915 8.109 -10.862 1.00 97.25 303 LEU A C 1
ATOM 2508 O O . LEU A 1 303 ? 13.595 8.049 -12.051 1.00 97.25 303 LEU A O 1
ATOM 2512 N N . GLN A 1 304 ? 14.737 9.052 -10.403 1.00 97.00 304 GLN A N 1
ATOM 2513 C CA . GLN A 1 304 ? 15.288 10.101 -11.250 1.00 97.00 304 GLN A CA 1
ATOM 2514 C C . GLN A 1 304 ? 16.227 9.538 -12.322 1.00 97.00 304 GLN A C 1
ATOM 2516 O O . GLN A 1 304 ? 16.190 10.004 -13.461 1.00 97.00 304 GLN A O 1
ATOM 2521 N N . SER A 1 305 ? 17.035 8.526 -12.000 1.00 97.75 305 SER A N 1
ATOM 2522 C CA . SER A 1 305 ? 17.920 7.872 -12.970 1.00 97.75 305 SER A CA 1
ATOM 2523 C C . SER A 1 305 ? 17.125 7.174 -14.071 1.00 97.75 305 SER A C 1
ATOM 2525 O O . SER A 1 305 ? 17.432 7.367 -15.244 1.00 97.75 305 SER A O 1
ATOM 2527 N N . LEU A 1 306 ? 16.061 6.444 -13.723 1.00 97.44 306 LEU A N 1
ATOM 2528 C CA . LEU A 1 306 ? 15.184 5.768 -14.687 1.00 97.44 306 LEU A CA 1
ATOM 2529 C C . LEU A 1 306 ? 14.475 6.761 -15.623 1.00 97.44 306 LEU A C 1
ATOM 2531 O O . LEU A 1 306 ? 14.436 6.555 -16.841 1.00 97.44 306 LEU A O 1
ATOM 2535 N N . VAL A 1 307 ? 13.970 7.870 -15.074 1.00 96.06 307 VAL A N 1
ATOM 2536 C CA . VAL A 1 307 ? 13.330 8.938 -15.860 1.00 96.06 307 VAL A CA 1
ATOM 2537 C C . VAL A 1 307 ? 14.340 9.650 -16.751 1.00 96.06 307 VAL A C 1
ATOM 2539 O O . VAL A 1 307 ? 14.087 9.835 -17.941 1.00 96.06 307 VAL A O 1
ATOM 2542 N N . ASN A 1 308 ? 15.499 10.037 -16.219 1.00 96.12 308 ASN A N 1
ATOM 2543 C CA . ASN A 1 308 ? 16.519 10.753 -16.983 1.00 96.12 308 ASN A CA 1
ATOM 2544 C C . ASN A 1 308 ? 17.127 9.879 -18.081 1.00 96.12 308 ASN A C 1
ATOM 2546 O O . ASN A 1 308 ? 17.430 10.386 -19.162 1.00 96.12 308 ASN A O 1
ATOM 2550 N N . GLU A 1 309 ? 17.267 8.574 -17.847 1.00 96.62 309 GLU A N 1
ATOM 2551 C CA . GLU A 1 309 ? 17.752 7.619 -18.842 1.00 96.62 309 GLU A CA 1
ATOM 2552 C C . GLU A 1 309 ? 16.878 7.637 -20.103 1.00 96.62 309 GLU A C 1
ATOM 2554 O O . GLU A 1 309 ? 17.415 7.588 -21.209 1.00 96.62 309 GLU A O 1
ATOM 2559 N N . SER A 1 310 ? 15.561 7.856 -19.967 1.00 95.31 310 SER A N 1
ATOM 2560 C CA . SER A 1 310 ? 14.647 7.981 -21.112 1.00 95.31 310 SER A CA 1
ATOM 2561 C C . SER A 1 310 ? 15.101 9.036 -22.119 1.00 95.31 310 SER A C 1
ATOM 2563 O O . SER A 1 310 ? 14.944 8.843 -23.324 1.00 95.31 310 SER A O 1
ATOM 2565 N N . SER A 1 311 ? 15.703 10.144 -21.667 1.00 94.62 311 SER A N 1
ATOM 2566 C CA . SER A 1 311 ? 16.131 11.263 -22.520 1.00 94.62 311 SER A CA 1
ATOM 2567 C C . SER A 1 311 ? 17.169 10.869 -23.575 1.00 94.62 311 SER A C 1
ATOM 2569 O O . SER A 1 311 ? 17.233 11.517 -24.618 1.00 94.62 311 SER A O 1
ATOM 2571 N N . LYS A 1 312 ? 17.913 9.782 -23.343 1.00 96.56 312 LYS A N 1
ATOM 2572 C CA . LYS A 1 312 ? 18.965 9.276 -24.234 1.00 96.56 312 LYS A CA 1
ATOM 2573 C C . LYS A 1 312 ? 18.427 8.477 -25.421 1.00 96.56 312 LYS A C 1
ATOM 2575 O O . LYS A 1 312 ? 19.171 8.237 -26.368 1.00 96.56 312 LYS A O 1
ATOM 2580 N N . TYR A 1 313 ? 17.152 8.091 -25.388 1.00 96.44 313 TYR A N 1
ATOM 2581 C CA . TYR A 1 313 ? 16.533 7.241 -26.402 1.00 96.44 313 TYR A CA 1
ATOM 2582 C C . TYR A 1 313 ? 15.402 7.968 -27.128 1.00 96.44 313 TYR A C 1
ATOM 2584 O O . TYR A 1 313 ? 14.704 8.821 -26.565 1.00 96.44 313 TYR A O 1
ATOM 2592 N N . SER A 1 314 ? 15.226 7.607 -28.398 1.00 94.81 314 SER A N 1
ATOM 2593 C CA . SER A 1 314 ? 14.093 8.020 -29.237 1.00 94.81 314 SER A CA 1
ATOM 2594 C C . SER A 1 314 ? 13.057 6.902 -29.406 1.00 94.81 314 SER A C 1
ATOM 2596 O O . SER A 1 314 ? 11.883 7.205 -29.618 1.00 94.81 314 SER A O 1
ATOM 2598 N N . ASP A 1 315 ? 13.470 5.644 -29.222 1.00 96.12 315 ASP A N 1
ATOM 2599 C CA . ASP A 1 315 ? 12.615 4.457 -29.216 1.00 96.12 315 ASP A CA 1
ATOM 2600 C C . ASP A 1 315 ? 12.299 3.998 -27.783 1.00 96.12 315 ASP A C 1
ATOM 2602 O O . ASP A 1 315 ? 13.156 4.024 -26.893 1.00 96.12 315 ASP A O 1
ATOM 2606 N N . SER A 1 316 ? 11.051 3.584 -27.561 1.00 96.56 316 SER A N 1
ATOM 2607 C CA . SER A 1 316 ? 10.561 3.159 -26.249 1.00 96.56 316 SER A CA 1
ATOM 2608 C C . SER A 1 316 ? 11.106 1.792 -25.823 1.00 96.56 316 SER A C 1
ATOM 2610 O O . SER A 1 316 ? 11.341 1.582 -24.632 1.00 96.56 316 SER A O 1
ATOM 2612 N N . ASN A 1 317 ? 11.361 0.877 -26.765 1.00 95.69 317 ASN A N 1
ATOM 2613 C CA . ASN A 1 317 ? 11.933 -0.436 -26.466 1.00 95.69 317 ASN A CA 1
ATOM 2614 C C . ASN A 1 317 ? 13.401 -0.303 -26.068 1.00 95.69 317 ASN A C 1
ATOM 2616 O O . ASN A 1 317 ? 13.819 -0.938 -25.103 1.00 95.69 317 ASN A O 1
ATOM 2620 N N . ASP A 1 318 ? 14.170 0.547 -26.755 1.00 96.31 318 ASP A N 1
ATOM 2621 C CA . ASP A 1 318 ? 15.571 0.798 -26.396 1.00 96.31 318 ASP A CA 1
ATOM 2622 C C . ASP A 1 318 ? 15.696 1.367 -24.975 1.00 96.31 318 ASP A C 1
ATOM 2624 O O . ASP A 1 318 ? 16.547 0.928 -24.199 1.00 96.31 318 ASP A O 1
ATOM 2628 N N . TRP A 1 319 ? 14.801 2.288 -24.597 1.00 96.56 319 TRP A N 1
ATOM 2629 C CA . TRP A 1 319 ? 14.741 2.795 -23.227 1.00 96.56 319 TRP A CA 1
ATOM 2630 C C . TRP A 1 319 ? 14.419 1.689 -22.217 1.00 96.56 319 TRP A C 1
ATOM 2632 O O . TRP A 1 319 ? 15.149 1.537 -21.238 1.00 96.56 319 TRP A O 1
ATOM 2642 N N . VAL A 1 320 ? 13.381 0.881 -22.445 1.00 94.50 320 VAL A N 1
ATOM 2643 C CA . VAL A 1 320 ? 13.019 -0.203 -21.513 1.00 94.50 320 VAL A CA 1
ATOM 2644 C C . VAL A 1 320 ? 14.126 -1.253 -21.399 1.00 94.50 320 VAL A C 1
ATOM 2646 O O . VAL A 1 320 ? 14.405 -1.724 -20.298 1.00 94.50 320 VAL A O 1
ATOM 2649 N N . ASN A 1 321 ? 14.834 -1.554 -22.489 1.00 95.56 321 ASN A N 1
ATOM 2650 C CA . ASN A 1 321 ? 15.986 -2.460 -22.478 1.00 95.56 321 ASN A CA 1
ATOM 2651 C C . ASN A 1 321 ? 17.153 -1.937 -21.618 1.00 95.56 321 ASN A C 1
ATOM 2653 O O . ASN A 1 321 ? 18.005 -2.718 -21.195 1.00 95.56 321 ASN A O 1
ATOM 2657 N N . SER A 1 322 ? 17.201 -0.631 -21.331 1.00 96.75 322 SER A N 1
ATOM 2658 C CA . SER A 1 322 ? 18.217 -0.030 -20.458 1.00 96.75 322 SER A CA 1
ATOM 2659 C C . SER A 1 322 ? 17.896 -0.128 -18.959 1.00 96.75 322 SER A C 1
ATOM 2661 O O . SER A 1 322 ? 18.804 0.035 -18.143 1.00 96.75 322 SER A O 1
ATOM 2663 N N . ILE A 1 323 ? 16.644 -0.421 -18.579 1.00 97.44 323 ILE A N 1
ATOM 2664 C CA . ILE A 1 323 ? 16.170 -0.379 -17.182 1.00 97.44 323 ILE A CA 1
ATOM 2665 C C . ILE A 1 323 ? 16.971 -1.318 -16.277 1.00 97.44 323 ILE A C 1
ATOM 2667 O O . ILE A 1 323 ? 17.413 -0.902 -15.207 1.00 97.44 323 ILE A O 1
ATOM 2671 N N . ASP A 1 324 ? 17.224 -2.551 -16.720 1.00 97.50 324 ASP A N 1
ATOM 2672 C CA . ASP A 1 324 ? 17.996 -3.535 -15.950 1.00 97.50 324 ASP A CA 1
ATOM 2673 C C . ASP A 1 324 ? 19.395 -3.019 -15.608 1.00 97.50 324 ASP A C 1
ATOM 2675 O O . ASP A 1 324 ? 19.877 -3.205 -14.491 1.00 97.50 324 ASP A O 1
ATOM 2679 N N . ARG A 1 325 ? 20.043 -2.335 -16.558 1.00 97.75 325 ARG A N 1
ATOM 2680 C CA . ARG A 1 325 ? 21.347 -1.708 -16.334 1.00 97.75 325 ARG A CA 1
ATOM 2681 C C . ARG A 1 325 ? 21.237 -0.601 -15.289 1.00 97.75 325 ARG A C 1
ATOM 2683 O O . ARG A 1 325 ? 22.038 -0.586 -14.367 1.00 97.75 325 ARG A O 1
ATOM 2690 N N . VAL A 1 326 ? 20.240 0.280 -15.393 1.00 98.19 326 VAL A N 1
ATOM 2691 C CA . VAL A 1 326 ? 20.045 1.380 -14.430 1.00 98.19 326 VAL A CA 1
ATOM 2692 C C . VAL A 1 326 ? 19.798 0.853 -13.013 1.00 98.19 326 VAL A C 1
ATOM 2694 O O . VAL A 1 326 ? 20.408 1.353 -12.073 1.00 98.19 326 VAL A O 1
ATOM 2697 N N . ILE A 1 327 ? 18.962 -0.178 -12.854 1.00 98.12 327 ILE A N 1
ATOM 2698 C CA . ILE A 1 327 ? 18.712 -0.820 -11.552 1.00 98.12 327 ILE A CA 1
ATOM 2699 C C . ILE A 1 327 ? 20.000 -1.445 -11.000 1.00 98.12 327 ILE A C 1
ATOM 2701 O O . ILE A 1 327 ? 20.319 -1.273 -9.827 1.00 98.12 327 ILE A O 1
ATOM 2705 N N . ASN A 1 328 ? 20.770 -2.140 -11.840 1.00 97.00 328 ASN A N 1
ATOM 2706 C CA . ASN A 1 328 ? 22.029 -2.752 -11.416 1.00 97.00 328 ASN A CA 1
ATOM 2707 C C . ASN A 1 328 ? 23.103 -1.716 -11.058 1.00 97.00 328 ASN A C 1
ATOM 2709 O O . ASN A 1 328 ? 23.889 -1.962 -10.145 1.00 97.00 328 ASN A O 1
ATOM 2713 N N . ASP A 1 329 ? 23.140 -0.582 -11.760 1.00 97.06 329 ASP A N 1
ATOM 2714 C CA . ASP A 1 329 ? 24.073 0.513 -11.494 1.00 97.06 329 ASP A CA 1
ATOM 2715 C C . ASP A 1 329 ? 23.695 1.256 -10.196 1.00 97.06 329 ASP A C 1
ATOM 2717 O O . ASP A 1 329 ? 24.575 1.702 -9.458 1.00 97.06 329 ASP A O 1
ATOM 2721 N N . TRP A 1 330 ? 22.399 1.330 -9.861 1.00 97.06 330 TRP A N 1
ATOM 2722 C CA . TRP A 1 330 ? 21.901 2.014 -8.661 1.00 97.06 330 TRP A CA 1
ATOM 2723 C C . TRP A 1 330 ? 22.491 1.472 -7.356 1.00 97.06 330 TRP A C 1
ATOM 2725 O O . TRP A 1 330 ? 22.726 2.249 -6.433 1.00 97.06 330 TRP A O 1
ATOM 2735 N N . LYS A 1 331 ? 22.834 0.179 -7.280 1.00 94.50 331 LYS A N 1
ATOM 2736 C CA . LYS A 1 331 ? 23.471 -0.395 -6.080 1.00 94.50 331 LYS A CA 1
ATOM 2737 C C . LYS A 1 331 ? 24.789 0.295 -5.701 1.00 94.50 331 LYS A C 1
ATOM 2739 O O . LYS A 1 331 ? 25.184 0.255 -4.542 1.00 94.50 331 LYS A O 1
ATOM 2744 N N . TYR A 1 332 ? 25.477 0.915 -6.663 1.00 93.81 332 TYR A N 1
ATOM 2745 C CA . TYR A 1 332 ? 26.715 1.664 -6.427 1.00 93.81 332 TYR A CA 1
ATOM 2746 C C . TYR A 1 332 ? 26.463 3.106 -5.963 1.00 93.81 332 TYR A C 1
ATOM 2748 O O . TYR A 1 332 ? 27.396 3.782 -5.543 1.00 93.81 332 TYR A O 1
ATOM 2756 N N . CYS A 1 333 ? 25.217 3.579 -6.041 1.00 92.75 333 CYS A N 1
ATOM 2757 C CA . CYS A 1 333 ? 24.780 4.874 -5.522 1.00 92.75 333 CYS A CA 1
ATOM 2758 C C . CYS A 1 333 ? 24.278 4.795 -4.070 1.00 92.75 333 CYS A C 1
ATOM 2760 O O . CYS A 1 333 ? 23.934 5.828 -3.507 1.00 92.75 333 CYS A O 1
ATOM 2762 N N . ILE A 1 334 ? 24.204 3.589 -3.496 1.00 91.00 334 ILE A N 1
ATOM 2763 C CA . ILE A 1 334 ? 23.840 3.338 -2.099 1.00 91.00 334 ILE A CA 1
ATOM 2764 C C . ILE A 1 334 ? 25.145 3.158 -1.323 1.00 91.00 334 ILE A C 1
ATOM 2766 O O . ILE A 1 334 ? 25.822 2.137 -1.496 1.00 91.00 334 ILE A O 1
ATOM 2770 N N . CYS A 1 335 ? 25.517 4.171 -0.541 1.00 80.75 335 CYS A N 1
ATOM 2771 C CA . CYS A 1 335 ? 26.805 4.263 0.145 1.00 80.75 335 CYS A CA 1
ATOM 2772 C C . CYS A 1 335 ? 26.674 4.730 1.591 1.00 80.75 335 CYS A C 1
ATOM 2774 O O . CYS A 1 335 ? 25.768 5.553 1.858 1.00 80.75 335 CYS A O 1
#

Radius of gyration: 24.18 Å; chains: 1; bounding box: 76×42×63 Å

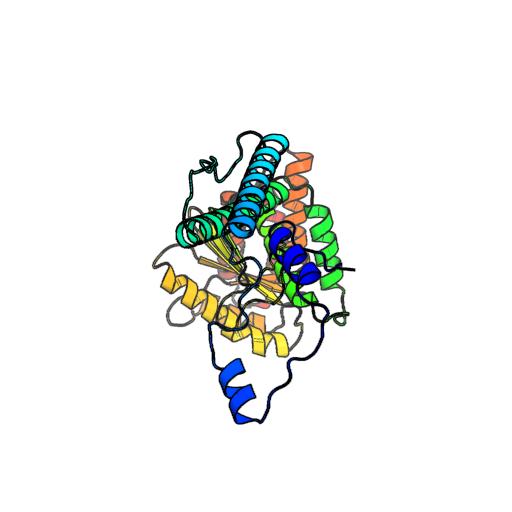pLDDT: mean 92.63, std 6.93, range [44.12, 98.75]